Protein AF-A0A654C7D9-F1 (afdb_monomer)

Radius of gyration: 23.38 Å; Cα contacts (8 Å, |Δi|>4): 292; chains: 1; bounding box: 45×57×62 Å

Structure (mmCIF, N/CA/C/O backbone):
data_AF-A0A654C7D9-F1
#
_entry.id   AF-A0A654C7D9-F1
#
loop_
_atom_site.group_PDB
_atom_site.id
_atom_site.type_symbol
_atom_site.label_atom_id
_atom_site.label_alt_id
_atom_site.label_comp_id
_atom_site.label_asym_id
_atom_site.label_entity_id
_atom_site.label_seq_id
_atom_site.pdbx_PDB_ins_code
_atom_site.Cartn_x
_atom_site.Cartn_y
_atom_site.Cartn_z
_atom_site.occupancy
_atom_site.B_iso_or_equiv
_atom_site.auth_seq_id
_atom_site.auth_comp_id
_atom_site.auth_asym_id
_atom_site.auth_atom_id
_atom_site.pdbx_PDB_model_num
ATOM 1 N N . MET A 1 1 ? 3.216 1.163 11.889 1.00 41.09 1 MET A N 1
ATOM 2 C CA . MET A 1 1 ? 1.880 0.615 12.228 1.00 41.09 1 MET A CA 1
ATOM 3 C C . MET A 1 1 ? 1.307 0.009 10.965 1.00 41.09 1 MET A C 1
ATOM 5 O O . MET A 1 1 ? 1.486 0.613 9.917 1.00 41.09 1 MET A O 1
ATOM 9 N N . ARG A 1 2 ? 0.715 -1.186 11.037 1.00 50.81 2 ARG A N 1
ATOM 10 C CA . ARG A 1 2 ? 0.121 -1.841 9.863 1.00 50.81 2 ARG A CA 1
ATOM 11 C C . ARG A 1 2 ? -1.184 -1.150 9.443 1.00 50.81 2 ARG A C 1
ATOM 13 O O . ARG A 1 2 ? -1.769 -0.413 10.238 1.00 50.81 2 ARG A O 1
ATOM 20 N N . SER A 1 3 ? -1.565 -1.367 8.185 1.00 55.59 3 SER A N 1
ATOM 21 C CA . SER A 1 3 ? -2.514 -0.574 7.388 1.00 55.59 3 SER A CA 1
ATOM 22 C C . SER A 1 3 ? -3.858 -0.295 8.076 1.00 55.59 3 SER A C 1
ATOM 24 O O . SER A 1 3 ? -4.400 0.800 7.987 1.00 55.59 3 SER A O 1
ATOM 26 N N . PHE A 1 4 ? -4.363 -1.247 8.865 1.00 55.50 4 PHE A N 1
ATOM 27 C CA . PHE A 1 4 ? -5.716 -1.169 9.408 1.00 55.50 4 PHE A CA 1
ATOM 28 C C . PHE A 1 4 ? -5.896 -0.169 10.570 1.00 55.50 4 PHE A C 1
ATOM 30 O O . PHE A 1 4 ? -6.963 0.412 10.744 1.00 55.50 4 PHE A O 1
ATOM 37 N N . PHE A 1 5 ? -4.859 0.078 11.377 1.00 57.03 5 PHE A N 1
ATOM 38 C CA . PHE A 1 5 ? -4.938 1.045 12.487 1.00 57.03 5 PHE A CA 1
ATOM 39 C C . PHE A 1 5 ? -4.543 2.466 12.060 1.00 57.03 5 PHE A C 1
ATOM 41 O O . PHE A 1 5 ? -4.215 3.303 12.906 1.00 57.03 5 PHE A O 1
ATOM 48 N N . GLN A 1 6 ? -4.515 2.738 10.755 1.00 56.44 6 GLN A N 1
ATOM 49 C CA . GLN A 1 6 ? -4.189 4.057 10.241 1.00 56.44 6 GLN A CA 1
ATOM 50 C C . GLN A 1 6 ? -5.365 5.015 10.462 1.00 56.44 6 GLN A C 1
ATOM 52 O O . GLN A 1 6 ? -6.521 4.720 10.172 1.00 56.44 6 GLN A O 1
ATOM 57 N N . ILE A 1 7 ? -5.057 6.184 11.020 1.00 56.78 7 ILE A N 1
ATOM 58 C CA . ILE A 1 7 ? -5.977 7.325 11.062 1.00 56.78 7 ILE A CA 1
ATOM 59 C C . ILE A 1 7 ? -6.204 7.757 9.605 1.00 56.78 7 ILE A C 1
ATOM 61 O O . ILE A 1 7 ? -5.213 7.777 8.871 1.00 56.78 7 ILE A O 1
ATOM 65 N N . PRO A 1 8 ? -7.433 8.120 9.183 1.00 52.00 8 PRO A N 1
ATOM 66 C CA . PRO A 1 8 ? -7.663 8.673 7.851 1.00 52.00 8 PRO A CA 1
ATOM 67 C C . PRO A 1 8 ? -6.688 9.826 7.620 1.00 52.00 8 PRO A C 1
ATOM 69 O O . PRO A 1 8 ? -6.664 10.800 8.366 1.00 52.00 8 PRO A O 1
ATOM 72 N N . ARG A 1 9 ? -5.803 9.658 6.648 1.00 62.06 9 ARG A N 1
ATOM 73 C CA . ARG A 1 9 ? -4.728 10.583 6.292 1.00 62.06 9 ARG A CA 1
ATOM 74 C C . ARG A 1 9 ? -4.619 10.565 4.777 1.00 62.06 9 ARG A C 1
ATOM 76 O O . ARG A 1 9 ? -5.078 9.624 4.137 1.00 62.06 9 ARG A O 1
ATOM 83 N N . ILE A 1 10 ? -4.009 11.608 4.222 1.00 64.81 10 ILE A N 1
ATOM 84 C CA . ILE A 1 10 ? -3.582 11.604 2.820 1.00 64.81 10 ILE A CA 1
ATOM 85 C C . ILE A 1 10 ? -2.796 10.311 2.584 1.00 64.81 10 ILE A C 1
ATOM 87 O O . ILE A 1 10 ? -1.945 9.967 3.410 1.00 64.81 10 ILE A O 1
ATOM 91 N N . THR A 1 11 ? -3.117 9.603 1.500 1.00 70.25 11 THR A N 1
ATOM 92 C CA . THR A 1 11 ? -2.454 8.354 1.134 1.00 70.25 11 THR A CA 1
ATOM 93 C C . THR A 1 11 ? -0.942 8.541 1.156 1.00 70.25 11 THR A C 1
ATOM 95 O O . THR A 1 11 ? -0.411 9.450 0.518 1.00 70.25 11 THR A O 1
ATOM 98 N N . GLU A 1 12 ? -0.244 7.703 1.920 1.00 72.81 12 GLU A N 1
ATOM 99 C CA . GLU A 1 12 ? 1.210 7.772 2.008 1.00 72.81 12 GLU A CA 1
ATOM 100 C C . GLU A 1 12 ? 1.812 7.256 0.698 1.00 72.81 12 GLU A C 1
ATOM 102 O O . GLU A 1 12 ? 1.693 6.076 0.363 1.00 72.81 12 GLU A O 1
ATOM 107 N N . ILE A 1 13 ? 2.439 8.158 -0.056 1.00 80.12 13 ILE A N 1
ATOM 108 C CA . ILE A 1 13 ? 3.174 7.815 -1.271 1.00 80.12 13 ILE A CA 1
ATOM 109 C C . ILE A 1 13 ? 4.589 7.419 -0.848 1.00 80.12 13 ILE A C 1
ATOM 111 O O . ILE A 1 13 ? 5.338 8.239 -0.315 1.00 80.12 13 ILE A O 1
ATOM 115 N N . ASP A 1 14 ? 4.954 6.157 -1.075 1.00 81.81 14 ASP A N 1
ATOM 116 C CA . ASP A 1 14 ? 6.310 5.669 -0.812 1.00 81.81 14 ASP A CA 1
ATOM 117 C C . ASP A 1 14 ? 7.294 6.406 -1.724 1.00 81.81 14 ASP A C 1
ATOM 119 O O . ASP A 1 14 ? 7.114 6.433 -2.940 1.00 81.81 14 ASP A O 1
ATOM 123 N N . ASN A 1 15 ? 8.324 7.021 -1.143 1.00 83.00 15 ASN A N 1
ATOM 124 C CA . ASN A 1 15 ? 9.289 7.819 -1.892 1.00 83.00 15 ASN A CA 1
ATOM 125 C C . ASN A 1 15 ? 10.393 6.977 -2.566 1.00 83.00 15 ASN A C 1
ATOM 127 O O . ASN A 1 15 ? 11.209 7.515 -3.319 1.00 83.00 15 ASN A O 1
ATOM 131 N N . ARG A 1 16 ? 10.442 5.667 -2.295 1.00 88.25 16 ARG A N 1
ATOM 132 C CA . ARG A 1 16 ? 11.422 4.740 -2.870 1.00 88.25 16 ARG A CA 1
ATOM 133 C C . ARG A 1 16 ? 11.051 4.363 -4.302 1.00 88.25 16 ARG A C 1
ATOM 135 O O . ARG A 1 16 ? 9.883 4.375 -4.690 1.00 88.25 16 ARG A O 1
ATOM 142 N N . LYS A 1 17 ? 12.053 3.965 -5.089 1.00 88.75 17 LYS A N 1
ATOM 143 C CA . LYS A 1 17 ? 11.819 3.418 -6.432 1.00 88.75 17 LYS A CA 1
ATOM 144 C C . LYS A 1 17 ? 10.995 2.139 -6.345 1.00 88.75 17 LYS A C 1
ATOM 146 O O . LYS A 1 17 ? 11.121 1.373 -5.386 1.00 88.75 17 LYS A O 1
ATOM 151 N N . LEU A 1 18 ? 10.187 1.875 -7.371 1.00 89.06 18 LEU A N 1
ATOM 152 C CA . LEU A 1 18 ? 9.332 0.689 -7.371 1.00 89.06 18 LEU A CA 1
ATOM 153 C C . LEU A 1 18 ? 10.153 -0.608 -7.325 1.00 89.06 18 LEU A C 1
ATOM 155 O O . LEU A 1 18 ? 9.821 -1.513 -6.565 1.00 89.06 18 LEU A O 1
ATOM 159 N N . ALA A 1 19 ? 11.266 -0.672 -8.062 1.00 88.88 19 ALA A N 1
ATOM 160 C CA . ALA A 1 19 ? 12.180 -1.812 -8.018 1.00 88.88 19 ALA A CA 1
ATOM 161 C C . ALA A 1 19 ? 12.629 -2.139 -6.580 1.00 88.88 19 ALA A C 1
ATOM 163 O O . ALA A 1 19 ? 12.545 -3.295 -6.166 1.00 88.88 19 ALA A O 1
ATOM 164 N N . ASP A 1 20 ? 12.989 -1.115 -5.797 1.00 90.31 20 ASP A N 1
ATOM 165 C CA . ASP A 1 20 ? 13.440 -1.274 -4.411 1.00 90.31 20 ASP A CA 1
ATOM 166 C C . ASP A 1 20 ? 12.328 -1.783 -3.490 1.00 90.31 20 ASP A C 1
ATOM 168 O O . ASP A 1 20 ? 12.563 -2.620 -2.615 1.00 90.31 20 ASP A O 1
ATOM 172 N N . ARG A 1 21 ? 11.101 -1.293 -3.699 1.00 89.69 21 ARG A N 1
ATOM 173 C CA . ARG A 1 21 ? 9.910 -1.700 -2.939 1.00 89.69 21 ARG A CA 1
ATOM 174 C C . ARG A 1 21 ? 9.541 -3.162 -3.172 1.00 89.69 21 ARG A C 1
ATOM 176 O O . ARG A 1 21 ? 9.005 -3.787 -2.267 1.00 89.69 21 ARG A O 1
ATOM 183 N N . LEU A 1 22 ? 9.831 -3.691 -4.360 1.00 91.75 22 LEU A N 1
ATOM 184 C CA . LEU A 1 22 ? 9.506 -5.061 -4.762 1.00 91.75 22 LEU A CA 1
ATOM 185 C C . LEU A 1 22 ? 10.684 -6.032 -4.580 1.00 91.75 22 LEU A C 1
ATOM 187 O O . LEU A 1 22 ? 10.651 -7.136 -5.126 1.00 91.75 22 LEU A O 1
ATOM 191 N N . ASN A 1 23 ? 11.764 -5.640 -3.898 1.00 90.38 23 ASN A N 1
ATOM 192 C CA . ASN A 1 23 ? 12.968 -6.471 -3.769 1.00 90.38 23 ASN A CA 1
ATOM 193 C C . ASN A 1 23 ? 12.755 -7.754 -2.950 1.00 90.38 23 ASN A C 1
ATOM 195 O O . ASN A 1 23 ? 13.500 -8.712 -3.131 1.00 90.38 23 ASN A O 1
ATOM 199 N N . ASP A 1 24 ? 11.749 -7.799 -2.076 1.00 90.81 24 ASP A N 1
ATOM 200 C CA . ASP A 1 24 ? 11.388 -8.993 -1.303 1.00 90.81 24 ASP A CA 1
ATOM 201 C C . ASP A 1 24 ? 10.525 -9.994 -2.091 1.00 90.81 24 ASP A C 1
ATOM 203 O O . ASP A 1 24 ? 10.247 -11.090 -1.597 1.00 90.81 24 ASP A O 1
ATOM 207 N N . LEU A 1 25 ? 10.111 -9.634 -3.309 1.00 93.31 25 LEU A N 1
ATOM 208 C CA . LEU A 1 25 ? 9.281 -10.455 -4.182 1.00 93.31 25 LEU A CA 1
ATOM 209 C C . LEU A 1 25 ? 10.102 -11.052 -5.326 1.00 93.31 25 LEU A C 1
ATOM 211 O O . LEU A 1 25 ? 10.914 -10.374 -5.970 1.00 93.31 25 LEU A O 1
ATOM 215 N N . VAL A 1 26 ? 9.824 -12.321 -5.621 1.00 94.19 26 VAL A N 1
ATOM 216 C CA . VAL A 1 26 ? 10.347 -12.991 -6.814 1.00 94.19 26 VAL A CA 1
ATOM 217 C C . VAL A 1 26 ? 9.546 -12.508 -8.021 1.00 94.19 26 VAL A C 1
ATOM 219 O O . VAL A 1 26 ? 8.319 -12.435 -7.964 1.00 94.19 26 VAL A O 1
ATOM 222 N N . LYS A 1 27 ? 10.250 -12.145 -9.095 1.00 93.88 27 LYS A N 1
ATOM 223 C CA . LYS A 1 27 ? 9.674 -11.603 -10.330 1.00 93.88 27 LYS A CA 1
ATOM 224 C C . LYS A 1 27 ? 9.811 -12.654 -11.424 1.00 93.88 27 LYS A C 1
ATOM 226 O O . LYS A 1 27 ? 10.932 -13.030 -11.755 1.00 93.88 27 LYS A O 1
ATOM 231 N N . GLU A 1 28 ? 8.695 -13.115 -11.971 1.00 93.69 28 GLU A N 1
ATOM 232 C CA . GLU A 1 28 ? 8.674 -14.115 -13.043 1.00 93.69 28 GLU A CA 1
ATOM 233 C C . GLU A 1 28 ? 7.985 -13.543 -14.280 1.00 93.69 28 GLU A C 1
ATOM 235 O O . GLU A 1 28 ? 6.863 -13.049 -14.194 1.00 93.69 28 GLU A O 1
ATOM 240 N N . ASN A 1 29 ? 8.646 -13.603 -15.436 1.00 89.94 29 ASN A N 1
ATOM 241 C CA . ASN A 1 29 ? 8.024 -13.198 -16.695 1.00 89.94 29 ASN A CA 1
ATOM 242 C C . ASN A 1 29 ? 6.974 -14.240 -17.092 1.00 89.94 29 ASN A C 1
ATOM 244 O O . ASN A 1 29 ? 7.311 -15.406 -17.288 1.00 89.94 29 ASN A O 1
ATOM 248 N N . ASP A 1 30 ? 5.723 -13.807 -17.210 1.00 86.00 30 ASP A N 1
ATOM 249 C CA . ASP A 1 30 ? 4.602 -14.646 -17.642 1.00 86.00 30 ASP A CA 1
ATOM 250 C C . ASP A 1 30 ? 4.350 -14.469 -19.141 1.00 86.00 30 ASP A C 1
ATOM 252 O O . ASP A 1 30 ? 4.316 -15.431 -19.905 1.00 86.00 30 ASP A O 1
ATOM 256 N N . THR A 1 31 ? 4.282 -13.214 -19.590 1.00 84.50 31 THR A N 1
ATOM 257 C CA . THR A 1 31 ? 4.199 -12.848 -21.009 1.00 84.50 31 THR A CA 1
ATOM 258 C C . THR A 1 31 ? 5.144 -11.688 -21.315 1.00 84.50 31 THR A C 1
ATOM 260 O O . THR A 1 31 ? 5.765 -11.118 -20.418 1.00 84.50 31 THR A O 1
ATOM 263 N N . SER A 1 32 ? 5.242 -11.288 -22.587 1.00 81.94 32 SER A N 1
ATOM 264 C CA . SER A 1 32 ? 6.023 -10.110 -22.994 1.00 81.94 32 SER A CA 1
ATOM 265 C C . SER A 1 32 ? 5.566 -8.807 -22.326 1.00 81.94 32 SER A C 1
ATOM 267 O O . SER A 1 32 ? 6.338 -7.855 -22.279 1.00 81.94 32 SER A O 1
ATOM 269 N N . SER A 1 33 ? 4.329 -8.760 -21.826 1.00 86.62 33 SER A N 1
ATOM 270 C CA . SER A 1 33 ? 3.716 -7.584 -21.204 1.00 86.62 33 SER A CA 1
ATOM 271 C C . SER A 1 33 ? 3.321 -7.791 -19.742 1.00 86.62 33 SER A C 1
ATOM 273 O O . SER A 1 33 ? 2.709 -6.902 -19.154 1.00 86.62 33 SER A O 1
ATOM 275 N N . ARG A 1 34 ? 3.641 -8.943 -19.131 1.00 91.12 34 ARG A N 1
ATOM 276 C CA . ARG A 1 34 ? 3.252 -9.254 -17.749 1.00 91.12 34 ARG A CA 1
ATOM 277 C C . ARG A 1 34 ? 4.367 -9.934 -16.964 1.00 91.12 34 ARG A C 1
ATOM 279 O O . ARG A 1 34 ? 4.892 -10.971 -17.366 1.00 91.12 34 ARG A O 1
ATOM 286 N N . ILE A 1 35 ? 4.641 -9.389 -15.782 1.00 93.31 35 ILE A N 1
ATOM 287 C CA . ILE A 1 35 ? 5.557 -9.949 -14.786 1.00 93.31 35 ILE A CA 1
ATOM 288 C C . ILE A 1 35 ? 4.744 -10.321 -13.549 1.00 93.31 35 ILE A C 1
ATOM 290 O O . ILE A 1 35 ? 4.095 -9.464 -12.954 1.00 93.31 35 ILE A O 1
ATOM 294 N N . ARG A 1 36 ? 4.784 -11.584 -13.135 1.00 95.81 36 ARG A N 1
ATOM 295 C CA . ARG A 1 36 ? 4.172 -12.066 -11.891 1.00 95.81 36 ARG A CA 1
ATOM 296 C C . ARG A 1 36 ? 5.067 -11.735 -10.705 1.00 95.81 36 ARG A C 1
ATOM 298 O O . ARG A 1 36 ? 6.291 -11.838 -10.786 1.00 95.81 36 ARG A O 1
ATOM 305 N N . LEU A 1 37 ? 4.441 -11.359 -9.597 1.00 95.81 37 LEU A N 1
ATOM 306 C CA . LEU A 1 37 ? 5.096 -11.075 -8.327 1.00 95.81 37 LEU A CA 1
ATOM 307 C C . LEU A 1 37 ? 4.729 -12.173 -7.335 1.00 95.81 37 LEU A C 1
ATOM 309 O O . LEU A 1 37 ? 3.559 -12.336 -6.977 1.00 95.81 37 LEU A O 1
ATOM 313 N N . LEU A 1 38 ? 5.730 -12.928 -6.890 1.00 95.38 38 LEU A N 1
ATOM 314 C CA . LEU A 1 38 ? 5.543 -14.066 -6.001 1.00 95.38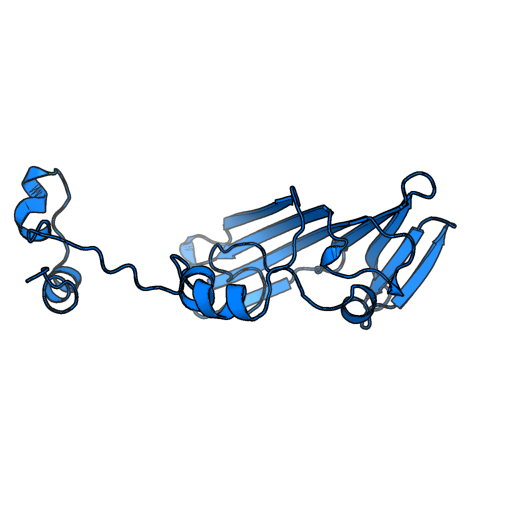 38 LEU A CA 1
ATOM 315 C C . LEU A 1 38 ? 6.111 -13.798 -4.608 1.00 95.38 38 LEU A C 1
ATOM 317 O O . LEU A 1 38 ? 7.227 -13.296 -4.445 1.00 95.38 38 LEU A O 1
ATOM 321 N N . LYS A 1 39 ? 5.371 -14.246 -3.593 1.00 93.50 39 LYS A N 1
ATOM 322 C CA . LYS A 1 39 ? 5.799 -14.284 -2.195 1.00 93.50 39 LYS A CA 1
ATOM 323 C C . LYS A 1 39 ? 5.634 -15.696 -1.660 1.00 93.50 39 LYS A C 1
ATOM 325 O O . LYS A 1 39 ? 4.525 -16.220 -1.589 1.00 93.50 39 LYS A O 1
ATOM 330 N N . LYS A 1 40 ? 6.748 -16.321 -1.262 1.00 90.31 40 LYS A N 1
ATOM 331 C CA . LYS A 1 40 ? 6.774 -17.725 -0.800 1.00 90.31 40 LYS A CA 1
ATOM 332 C C . LYS A 1 40 ? 6.126 -18.698 -1.807 1.00 90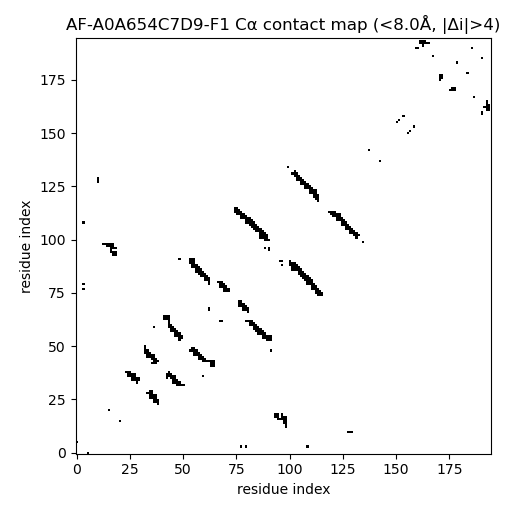.31 40 LYS A C 1
ATOM 334 O O . LYS A 1 40 ? 5.420 -19.613 -1.404 1.00 90.31 40 LYS A O 1
ATOM 339 N N . GLY A 1 41 ? 6.338 -18.467 -3.105 1.00 90.38 41 GLY A N 1
ATOM 340 C CA . GLY A 1 41 ? 5.799 -19.298 -4.189 1.00 90.38 41 GLY A CA 1
ATOM 341 C C . GLY A 1 41 ? 4.345 -19.014 -4.586 1.00 90.38 41 GLY A C 1
ATOM 342 O O . GLY A 1 41 ? 3.896 -19.543 -5.594 1.00 90.38 41 GLY A O 1
ATOM 343 N N . ASN A 1 42 ? 3.621 -18.161 -3.853 1.00 92.12 42 ASN A N 1
ATOM 344 C CA . ASN A 1 42 ? 2.259 -17.759 -4.209 1.00 92.12 42 ASN A CA 1
ATOM 345 C C . ASN A 1 42 ? 2.272 -16.420 -4.939 1.00 92.12 42 ASN A C 1
ATOM 347 O O . ASN A 1 42 ? 3.007 -15.511 -4.546 1.00 92.12 42 ASN A O 1
ATOM 351 N N . GLU A 1 43 ? 1.435 -16.284 -5.964 1.00 94.12 43 GLU A N 1
ATOM 352 C CA . GLU A 1 43 ? 1.234 -15.002 -6.629 1.00 94.12 43 GLU A CA 1
ATOM 353 C C . GLU A 1 43 ? 0.498 -14.040 -5.703 1.00 94.12 43 GLU A C 1
ATOM 355 O O . GLU A 1 43 ? -0.581 -14.340 -5.198 1.00 94.12 43 GLU A O 1
ATOM 360 N N . VAL A 1 44 ? 1.121 -12.889 -5.476 1.00 94.75 44 VAL A N 1
ATOM 361 C CA . VAL A 1 44 ? 0.570 -11.780 -4.691 1.00 94.75 44 VAL A CA 1
ATOM 362 C C . VAL A 1 44 ? 0.268 -10.573 -5.560 1.00 94.75 44 VAL A C 1
ATOM 364 O O . VAL A 1 44 ? -0.365 -9.630 -5.109 1.00 94.75 44 VAL A O 1
ATOM 367 N N . GLY A 1 45 ? 0.724 -10.567 -6.808 1.00 95.69 45 GLY A N 1
ATOM 368 C CA . GLY A 1 45 ? 0.533 -9.429 -7.679 1.00 95.69 45 GLY A CA 1
ATOM 369 C C . GLY A 1 45 ? 1.150 -9.614 -9.049 1.00 95.69 45 GLY A C 1
ATOM 370 O O . GLY A 1 45 ? 1.721 -10.658 -9.363 1.00 95.69 45 GLY A O 1
ATOM 371 N N . HIS A 1 46 ? 1.062 -8.568 -9.856 1.00 95.31 46 HIS A N 1
ATOM 372 C CA . HIS A 1 46 ? 1.694 -8.517 -11.161 1.00 95.31 46 HIS A CA 1
ATOM 373 C C . HIS A 1 46 ? 1.996 -7.079 -11.578 1.00 95.31 46 HIS A C 1
ATOM 375 O O . HIS A 1 46 ? 1.382 -6.125 -11.104 1.00 95.31 46 HIS A O 1
ATOM 381 N N . LEU A 1 47 ? 2.947 -6.946 -12.494 1.00 94.00 47 LEU A N 1
ATOM 382 C CA . LEU A 1 47 ? 3.175 -5.745 -13.280 1.00 94.00 47 LEU A CA 1
ATOM 383 C C . LEU A 1 47 ? 2.699 -6.015 -14.701 1.00 94.00 47 LEU A C 1
ATOM 385 O O . LEU A 1 47 ? 3.074 -7.035 -15.280 1.00 94.00 47 LEU A O 1
ATOM 389 N N . THR A 1 48 ? 1.920 -5.104 -15.267 1.00 92.69 48 THR A N 1
ATOM 390 C CA . THR A 1 48 ? 1.528 -5.137 -16.680 1.00 92.69 48 THR A CA 1
ATOM 391 C C . THR A 1 48 ? 2.029 -3.897 -17.389 1.00 92.69 48 THR A C 1
ATOM 393 O O . THR A 1 48 ? 1.835 -2.786 -16.893 1.00 92.69 48 THR A O 1
ATOM 396 N N . THR A 1 49 ? 2.653 -4.086 -18.547 1.00 88.12 49 THR A N 1
ATOM 397 C CA . THR A 1 49 ? 3.126 -3.004 -19.407 1.00 88.12 49 THR A CA 1
ATOM 398 C C . THR A 1 49 ? 2.211 -2.866 -20.619 1.00 88.12 49 THR A C 1
ATOM 400 O O . THR A 1 49 ? 1.935 -3.832 -21.330 1.00 88.12 49 THR A O 1
ATOM 403 N N . ASP A 1 50 ? 1.725 -1.653 -20.858 1.00 80.62 50 ASP A N 1
ATOM 404 C CA . ASP A 1 50 ? 1.047 -1.300 -22.100 1.00 80.62 50 ASP A CA 1
ATOM 405 C C . ASP A 1 50 ? 2.095 -0.743 -23.069 1.00 80.62 50 ASP A C 1
ATOM 407 O O . ASP A 1 50 ? 2.571 0.389 -22.913 1.00 80.62 50 ASP A O 1
ATOM 411 N N . ALA A 1 51 ? 2.492 -1.575 -24.035 1.00 63.00 51 ALA A N 1
ATOM 412 C CA . ALA A 1 51 ? 3.541 -1.259 -25.001 1.00 63.00 51 ALA A CA 1
ATOM 413 C C . ALA A 1 51 ? 3.212 -0.022 -25.855 1.00 63.00 51 ALA A C 1
ATOM 415 O O . ALA A 1 51 ? 4.131 0.674 -26.284 1.00 63.00 51 ALA A O 1
ATOM 416 N N . ASP A 1 52 ? 1.927 0.292 -26.045 1.00 66.62 52 ASP A N 1
ATOM 417 C CA . ASP A 1 52 ? 1.490 1.393 -26.906 1.00 66.62 52 ASP A CA 1
ATOM 418 C C . ASP A 1 52 ? 1.381 2.728 -26.153 1.00 66.62 52 ASP A C 1
ATOM 420 O O . ASP A 1 52 ? 1.285 3.788 -26.775 1.00 66.62 52 ASP A O 1
ATOM 424 N N . ARG A 1 53 ? 1.379 2.705 -24.811 1.00 64.56 53 ARG A N 1
ATOM 425 C CA . ARG A 1 53 ? 1.063 3.885 -23.985 1.00 64.56 53 ARG A CA 1
ATOM 426 C C . ARG A 1 53 ? 2.128 4.277 -22.967 1.00 64.56 53 ARG A C 1
ATOM 428 O O . ARG A 1 53 ? 1.874 5.195 -22.192 1.00 64.56 53 ARG A O 1
ATOM 435 N N . SER A 1 54 ? 3.290 3.617 -22.950 1.00 76.12 54 SER A N 1
ATOM 436 C CA . SER A 1 54 ? 4.343 3.853 -21.941 1.00 76.12 54 SER A CA 1
ATOM 437 C C . SER A 1 54 ? 3.785 3.844 -20.511 1.00 76.12 54 SER A C 1
ATOM 439 O O . SER A 1 54 ? 4.170 4.656 -19.672 1.00 76.12 54 SER A O 1
ATOM 441 N N . ASN A 1 55 ? 2.828 2.949 -20.257 1.00 86.69 55 ASN A N 1
ATOM 442 C CA . ASN A 1 55 ? 2.143 2.844 -18.978 1.00 86.69 55 ASN A CA 1
ATOM 443 C C . ASN A 1 55 ? 2.451 1.501 -18.340 1.00 86.69 55 ASN A C 1
ATOM 445 O O . ASN A 1 55 ? 2.331 0.453 -18.978 1.00 86.69 55 ASN A O 1
ATOM 449 N N . VAL A 1 56 ? 2.788 1.537 -17.056 1.00 91.62 56 VAL A N 1
ATOM 450 C CA . VAL A 1 56 ? 2.923 0.332 -16.245 1.00 91.62 56 VAL A CA 1
ATOM 451 C C . VAL A 1 56 ? 1.956 0.389 -15.089 1.00 91.62 56 VAL A C 1
ATOM 453 O O . VAL A 1 56 ? 1.897 1.376 -14.360 1.00 91.62 56 VAL A O 1
ATOM 456 N N . GLN A 1 57 ? 1.217 -0.697 -14.922 1.00 93.44 57 GLN A N 1
ATOM 457 C CA . GLN A 1 57 ? 0.340 -0.905 -13.787 1.00 93.44 57 GLN A CA 1
ATOM 458 C C . GLN A 1 57 ? 0.942 -1.967 -12.876 1.00 93.44 57 GLN A C 1
ATOM 460 O O . GLN A 1 57 ? 1.284 -3.060 -13.324 1.00 93.44 57 GLN A O 1
ATOM 465 N N . LEU A 1 58 ? 1.056 -1.640 -11.597 1.00 94.44 58 LEU A N 1
ATOM 466 C CA . LEU A 1 58 ? 1.270 -2.590 -10.519 1.00 94.44 58 LEU A CA 1
ATOM 467 C C . LEU A 1 58 ? -0.085 -2.953 -9.926 1.00 94.44 58 LEU A C 1
ATOM 469 O O . LEU A 1 58 ? -0.832 -2.063 -9.538 1.00 94.44 58 LEU A O 1
ATOM 473 N N . TYR A 1 59 ? -0.337 -4.245 -9.768 1.00 96.06 59 TYR A N 1
ATOM 474 C CA . TYR A 1 59 ? -1.350 -4.787 -8.871 1.00 96.06 59 TYR A CA 1
ATOM 475 C C . TYR A 1 59 ? -0.647 -5.609 -7.789 1.00 96.06 59 TYR A C 1
ATOM 477 O O . TYR A 1 59 ? 0.199 -6.449 -8.104 1.00 96.06 59 TYR A O 1
ATOM 485 N N . LEU A 1 60 ? -0.996 -5.399 -6.521 1.00 95.50 60 LEU A N 1
ATOM 486 C CA . LEU A 1 60 ? -0.454 -6.153 -5.392 1.00 95.50 60 LEU A CA 1
ATOM 487 C C . LEU A 1 60 ? -1.517 -6.337 -4.303 1.00 95.50 60 LEU A C 1
ATOM 489 O O . LEU A 1 60 ? -2.014 -5.349 -3.773 1.00 95.50 60 LEU A O 1
ATOM 493 N N . ASP A 1 61 ? -1.807 -7.578 -3.919 1.00 95.06 61 ASP A N 1
ATOM 494 C CA . ASP A 1 61 ? -2.503 -7.915 -2.675 1.00 95.06 61 ASP A CA 1
ATOM 495 C C . ASP A 1 61 ? -1.470 -8.339 -1.625 1.00 95.06 61 ASP A C 1
ATOM 497 O O . ASP A 1 61 ? -0.668 -9.256 -1.825 1.00 95.06 61 ASP A O 1
ATOM 501 N N . LYS A 1 62 ? -1.444 -7.644 -0.488 1.00 90.12 62 LYS A N 1
ATOM 502 C CA . LYS A 1 62 ? -0.501 -7.957 0.595 1.00 90.12 62 LYS A CA 1
ATOM 503 C C . LYS A 1 62 ? -0.964 -9.139 1.447 1.00 90.12 62 LYS A C 1
ATOM 505 O O . LYS A 1 62 ? -0.159 -9.655 2.234 1.00 90.12 62 LYS A O 1
ATOM 510 N N . VAL A 1 63 ? -2.217 -9.571 1.303 1.00 91.62 63 VAL A N 1
ATOM 511 C CA . VAL A 1 63 ? -2.739 -10.796 1.910 1.00 91.62 63 VAL A CA 1
ATOM 512 C C . VAL A 1 63 ? -2.528 -11.950 0.932 1.00 91.62 63 VAL A C 1
ATOM 514 O O . VAL A 1 63 ? -2.843 -11.849 -0.249 1.00 91.62 63 VAL A O 1
ATOM 517 N N . LEU A 1 64 ? -1.940 -13.053 1.406 1.00 90.38 64 LEU A N 1
ATOM 518 C CA . LEU A 1 64 ? -1.733 -14.224 0.551 1.00 90.38 64 LEU A CA 1
ATOM 519 C C . LEU A 1 64 ? -3.088 -14.871 0.213 1.00 90.38 64 LEU A C 1
ATOM 521 O O . LEU A 1 64 ? -3.968 -14.880 1.082 1.00 90.38 64 LEU A O 1
ATOM 525 N N . PRO A 1 65 ? -3.234 -15.482 -0.976 1.00 86.00 65 PRO A N 1
ATOM 526 C CA . PRO A 1 65 ? -4.431 -16.238 -1.333 1.00 86.00 65 PRO A CA 1
ATOM 527 C C . PRO A 1 65 ? -4.814 -17.253 -0.252 1.00 86.00 65 PRO A C 1
ATOM 529 O O . PRO A 1 65 ? -3.940 -17.889 0.338 1.00 86.00 65 PRO A O 1
ATOM 532 N N . ASP A 1 66 ? -6.112 -17.371 0.028 1.00 87.25 66 ASP A N 1
ATOM 533 C CA . ASP A 1 66 ? -6.683 -18.268 1.045 1.00 87.25 66 ASP A CA 1
ATOM 534 C C . ASP A 1 66 ? -6.142 -18.064 2.476 1.00 87.25 66 ASP A C 1
ATOM 536 O O . ASP A 1 66 ? -6.282 -18.932 3.343 1.00 87.25 66 ASP A O 1
ATOM 540 N N . THR A 1 67 ? -5.537 -16.906 2.764 1.00 92.31 67 THR A N 1
ATOM 541 C CA . THR A 1 67 ? -5.064 -16.550 4.109 1.00 92.31 67 THR A CA 1
ATOM 542 C C . THR A 1 67 ? -5.807 -15.354 4.692 1.00 92.31 67 THR A C 1
ATOM 544 O O . THR A 1 67 ? -6.474 -14.597 3.998 1.00 92.31 67 THR A O 1
ATOM 547 N N . VAL A 1 68 ? -5.684 -15.181 6.010 1.00 92.50 68 VAL A N 1
ATOM 548 C CA . VAL A 1 68 ? -6.214 -14.024 6.736 1.00 92.50 68 VAL A CA 1
ATOM 549 C C . VAL A 1 68 ? -5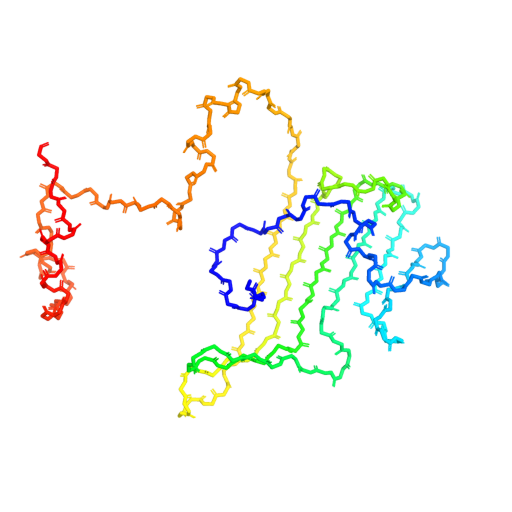.117 -13.467 7.627 1.00 92.50 68 VAL A C 1
ATOM 551 O O . VAL A 1 68 ? -4.519 -14.198 8.427 1.00 92.50 68 VAL A O 1
ATOM 554 N N . VAL A 1 69 ? -4.873 -12.162 7.534 1.00 92.75 69 VAL A N 1
ATOM 555 C CA . VAL A 1 69 ? -3.938 -11.476 8.429 1.00 92.75 69 VAL A CA 1
ATOM 556 C C . VAL A 1 69 ? -4.689 -11.072 9.691 1.00 92.75 69 VAL A C 1
ATOM 558 O O . VAL A 1 69 ? -5.606 -10.257 9.652 1.00 92.75 69 VAL A O 1
ATOM 561 N N . ASN A 1 70 ? -4.313 -11.669 10.822 1.00 91.38 70 ASN A N 1
ATOM 562 C CA . ASN A 1 70 ? -4.912 -11.374 12.121 1.00 91.38 70 ASN A CA 1
ATOM 563 C C . ASN A 1 70 ? -4.020 -10.407 12.900 1.00 91.38 70 ASN A C 1
ATOM 565 O O . ASN A 1 70 ? -2.833 -10.672 13.101 1.00 91.38 70 ASN A O 1
ATOM 569 N N . GLU A 1 71 ? -4.604 -9.318 13.386 1.00 89.69 71 GLU A N 1
ATOM 570 C CA . GLU A 1 71 ? -3.910 -8.296 14.163 1.00 89.69 71 GLU A CA 1
ATOM 571 C C . GLU A 1 71 ? -4.697 -7.968 15.421 1.00 89.69 71 GLU A C 1
ATOM 573 O O . GLU A 1 71 ? -5.926 -7.936 15.421 1.00 89.69 71 GLU A O 1
ATOM 578 N N . LYS A 1 72 ? -3.984 -7.719 16.517 1.00 85.88 72 LYS A N 1
ATOM 579 C CA . LYS A 1 72 ? -4.594 -7.357 17.789 1.00 85.88 72 LYS A CA 1
ATOM 580 C C . LYS A 1 72 ? -3.815 -6.228 18.432 1.00 85.88 72 LYS A C 1
ATOM 582 O O . LYS A 1 72 ? -2.618 -6.363 18.677 1.00 85.88 72 LYS A O 1
ATOM 587 N N . LEU A 1 73 ? -4.514 -5.143 18.737 1.00 82.44 73 LEU A N 1
ATOM 588 C CA . LEU A 1 73 ? -3.986 -4.010 19.480 1.00 82.44 73 LEU A CA 1
ATOM 589 C C . LEU A 1 73 ? -4.959 -3.675 20.613 1.00 82.44 73 LEU A C 1
ATOM 591 O O . LEU A 1 73 ? -6.091 -3.258 20.377 1.00 82.44 73 LEU A O 1
ATOM 595 N N . PHE A 1 74 ? -4.519 -3.876 21.857 1.00 83.38 74 PHE A N 1
ATOM 596 C CA . PHE A 1 74 ? -5.370 -3.786 23.048 1.00 83.38 74 PHE A CA 1
ATOM 597 C C . PHE A 1 74 ? -6.644 -4.649 22.916 1.00 83.38 74 PHE A C 1
ATOM 599 O O . PHE A 1 74 ? -6.559 -5.871 22.782 1.00 83.38 74 PHE A O 1
ATOM 606 N N . SER A 1 75 ? -7.823 -4.026 22.973 1.00 81.19 75 SER A N 1
ATOM 607 C CA . SER A 1 75 ? -9.130 -4.671 22.822 1.00 81.19 75 SER A CA 1
ATOM 608 C C . SER A 1 75 ? -9.627 -4.743 21.375 1.00 81.19 75 SER A C 1
ATOM 610 O O . SER A 1 75 ? -10.695 -5.306 21.142 1.00 81.19 75 SER A O 1
ATOM 612 N N . LEU A 1 76 ? -8.882 -4.184 20.417 1.00 83.88 76 LEU A N 1
ATOM 613 C CA . LEU A 1 76 ? -9.249 -4.158 19.007 1.00 83.88 76 LEU A CA 1
ATOM 614 C C . LEU A 1 76 ? -8.565 -5.317 18.269 1.00 83.88 76 LEU A C 1
ATOM 616 O O . LEU A 1 76 ? -7.339 -5.409 18.227 1.00 83.88 76 LEU A O 1
ATOM 620 N N . GLU A 1 77 ? -9.371 -6.207 17.702 1.00 90.31 77 GLU A N 1
ATOM 621 C CA . GLU A 1 77 ? -8.944 -7.318 16.849 1.00 90.31 77 GLU A CA 1
ATOM 622 C C . GLU A 1 77 ? -9.368 -7.020 15.405 1.00 90.31 77 GLU A C 1
ATOM 624 O O . GLU A 1 77 ? -10.537 -6.721 15.154 1.00 90.31 77 GLU A O 1
ATOM 629 N N . ALA A 1 78 ? -8.434 -7.113 14.463 1.00 90.62 78 ALA A N 1
ATOM 630 C CA . ALA A 1 78 ? -8.664 -6.941 13.035 1.00 90.62 78 ALA A CA 1
ATOM 631 C C . ALA A 1 78 ? -8.320 -8.239 12.297 1.00 90.62 78 ALA A C 1
ATOM 633 O O . ALA A 1 78 ? -7.309 -8.884 12.584 1.00 90.62 78 ALA A O 1
ATOM 634 N N . LYS A 1 79 ? -9.172 -8.625 11.350 1.00 93.75 79 LYS A N 1
ATOM 635 C CA . LYS A 1 79 ? -8.918 -9.712 10.402 1.00 93.75 79 LYS A CA 1
ATOM 636 C C . LYS A 1 79 ? -8.980 -9.147 8.999 1.00 93.75 79 LYS A C 1
ATOM 638 O O . LYS A 1 79 ? -10.073 -8.819 8.548 1.00 93.75 79 LYS A O 1
ATOM 643 N N . THR A 1 80 ? -7.838 -9.024 8.343 1.00 93.75 80 THR A N 1
ATOM 644 C CA . THR A 1 80 ? -7.747 -8.506 6.978 1.00 93.75 80 THR A CA 1
ATOM 645 C C . THR A 1 80 ? -7.806 -9.664 5.995 1.00 93.75 80 THR A C 1
ATOM 647 O O . THR A 1 80 ? -7.028 -10.615 6.109 1.00 93.75 80 THR A O 1
ATOM 650 N N . PHE A 1 81 ? -8.747 -9.575 5.061 1.00 93.75 81 PHE A N 1
ATOM 651 C CA . PHE A 1 81 ? -8.971 -10.557 4.002 1.00 93.75 81 PHE A CA 1
ATOM 652 C C . PHE A 1 81 ? -8.269 -10.139 2.711 1.00 93.75 81 PHE A C 1
ATOM 654 O O . PHE A 1 81 ? -7.672 -10.981 2.056 1.00 93.75 81 PHE A O 1
ATOM 661 N N . HIS A 1 82 ? -8.287 -8.839 2.404 1.00 92.75 82 HIS A N 1
ATOM 662 C CA . HIS A 1 82 ? -7.609 -8.257 1.248 1.00 92.75 82 HIS A CA 1
ATOM 663 C C . HIS A 1 82 ? -6.947 -6.939 1.631 1.00 92.75 82 HIS A C 1
ATOM 665 O O . HIS A 1 82 ? -7.524 -6.146 2.379 1.00 92.75 82 HIS A O 1
ATOM 671 N N . GLU A 1 83 ? -5.750 -6.701 1.103 1.00 93.44 83 GLU A N 1
ATOM 672 C CA . GLU A 1 83 ? -5.079 -5.403 1.152 1.00 93.44 83 GLU A CA 1
ATOM 673 C C . GLU A 1 83 ? -4.469 -5.134 -0.223 1.00 93.44 83 GLU A C 1
ATOM 675 O O . GLU A 1 83 ? -3.290 -5.394 -0.475 1.00 93.44 83 GLU A O 1
ATOM 680 N N . VAL A 1 84 ? -5.315 -4.629 -1.116 1.00 94.69 84 VAL A N 1
ATOM 681 C CA . VAL A 1 84 ? -4.996 -4.395 -2.519 1.00 94.69 84 VAL A CA 1
ATOM 682 C C . VAL A 1 84 ? -4.400 -3.005 -2.693 1.00 94.69 84 VAL A C 1
ATOM 684 O O . VAL A 1 84 ? -4.876 -2.016 -2.137 1.00 94.69 84 VAL A O 1
ATOM 687 N N . THR A 1 85 ? -3.349 -2.926 -3.497 1.00 94.25 85 THR A N 1
ATOM 688 C CA . THR A 1 85 ? -2.733 -1.696 -3.983 1.00 94.25 85 THR A CA 1
ATOM 689 C C . THR A 1 85 ? -2.602 -1.787 -5.497 1.00 94.25 85 THR A C 1
ATOM 691 O O . THR A 1 85 ? -2.036 -2.752 -6.012 1.00 94.25 85 THR A O 1
ATOM 694 N N . ILE A 1 86 ? -3.118 -0.779 -6.196 1.00 95.00 86 ILE A N 1
ATOM 695 C CA . ILE A 1 86 ? -2.964 -0.609 -7.638 1.00 95.00 86 ILE A CA 1
ATOM 696 C C . ILE A 1 86 ? -2.276 0.727 -7.882 1.00 95.00 86 ILE A C 1
ATOM 698 O O . ILE A 1 86 ? -2.767 1.765 -7.445 1.00 95.00 86 ILE A O 1
ATOM 702 N N . GLU A 1 87 ? -1.141 0.706 -8.567 1.00 94.12 87 GLU A N 1
ATOM 703 C CA . GLU A 1 87 ? -0.362 1.901 -8.896 1.00 94.12 87 GLU A CA 1
ATOM 704 C C . GLU A 1 87 ? -0.166 1.968 -10.406 1.00 94.12 87 GLU A C 1
ATOM 706 O O . GLU A 1 87 ? 0.263 0.993 -11.019 1.00 94.12 87 GLU A O 1
ATOM 711 N N . ASN A 1 88 ? -0.465 3.118 -11.004 1.00 93.00 88 ASN A N 1
ATOM 712 C CA . ASN A 1 88 ? -0.229 3.374 -12.420 1.00 93.00 88 ASN A CA 1
ATOM 713 C C . ASN A 1 88 ? 0.931 4.352 -12.574 1.00 93.00 88 ASN A C 1
ATOM 715 O O . ASN A 1 88 ? 0.981 5.375 -11.893 1.00 93.00 88 ASN A O 1
ATOM 719 N N . TYR A 1 89 ? 1.834 4.049 -13.498 1.00 92.06 89 TYR A N 1
ATOM 720 C CA . TYR A 1 89 ? 3.028 4.831 -13.774 1.00 92.06 89 TYR A CA 1
ATOM 721 C C . TYR A 1 89 ? 3.122 5.174 -15.255 1.00 92.06 89 TYR A C 1
ATOM 723 O O . TYR A 1 89 ? 2.953 4.296 -16.098 1.00 92.06 89 TYR A O 1
ATOM 731 N N . ASN A 1 90 ? 3.478 6.420 -15.559 1.00 90.00 90 ASN A N 1
ATOM 732 C CA . ASN A 1 90 ? 3.934 6.832 -16.883 1.00 90.00 90 ASN A CA 1
ATOM 733 C C . ASN A 1 90 ? 5.452 6.594 -16.979 1.00 90.00 90 ASN A C 1
ATOM 735 O O . ASN A 1 90 ? 6.265 7.454 -16.619 1.00 90.00 90 ASN A O 1
ATOM 739 N N . ALA A 1 91 ? 5.821 5.372 -17.354 1.00 83.31 91 ALA A N 1
ATOM 740 C CA . ALA A 1 91 ? 7.194 4.895 -17.463 1.00 83.31 91 ALA A CA 1
ATOM 741 C C . ALA A 1 91 ? 7.258 3.664 -18.377 1.00 83.31 91 ALA A C 1
ATOM 743 O O . ALA A 1 91 ? 6.287 2.927 -18.518 1.00 83.31 91 ALA A O 1
ATOM 744 N N . THR A 1 92 ? 8.429 3.404 -18.956 1.00 73.44 92 THR A N 1
ATOM 745 C CA . THR A 1 92 ? 8.653 2.258 -19.853 1.00 73.44 92 THR A CA 1
ATOM 746 C C . THR A 1 92 ? 9.413 1.104 -19.195 1.00 73.44 92 THR A C 1
ATOM 748 O O . THR A 1 92 ? 9.277 -0.035 -19.629 1.00 73.44 92 THR A O 1
ATOM 751 N N . GLU A 1 93 ? 10.188 1.362 -18.134 1.00 74.88 93 GLU A N 1
ATOM 752 C CA . GLU A 1 93 ? 11.058 0.363 -17.499 1.00 74.88 93 GLU A CA 1
ATOM 753 C C . GLU A 1 93 ? 10.932 0.361 -15.973 1.00 74.88 93 GLU A C 1
ATOM 755 O O . GLU A 1 93 ? 10.917 1.407 -15.327 1.00 74.88 93 GLU A O 1
ATOM 760 N N . LEU A 1 94 ? 10.900 -0.826 -15.360 1.00 75.56 94 LEU A N 1
ATOM 761 C CA . LEU A 1 94 ? 10.693 -0.978 -13.912 1.00 75.56 94 LEU A CA 1
ATOM 762 C C . LEU A 1 94 ? 11.748 -0.247 -13.062 1.00 75.56 94 LEU A C 1
ATOM 764 O O . LEU A 1 94 ? 11.430 0.327 -12.021 1.00 75.56 94 LEU A O 1
ATOM 768 N N . ASN A 1 95 ? 13.006 -0.249 -13.505 1.00 79.06 95 ASN A N 1
ATOM 769 C CA . ASN A 1 95 ? 14.120 0.349 -12.762 1.00 79.06 95 ASN A CA 1
ATOM 770 C C . ASN A 1 95 ? 14.131 1.885 -12.816 1.00 79.06 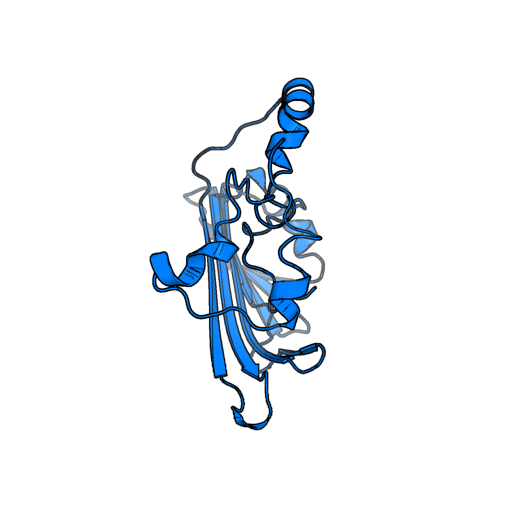95 ASN A C 1
ATOM 772 O O . ASN A 1 95 ? 14.784 2.523 -11.983 1.00 79.06 95 ASN A O 1
ATOM 776 N N . SER A 1 96 ? 13.420 2.482 -13.777 1.00 78.81 96 SER A N 1
ATOM 777 C CA . SER A 1 96 ? 13.281 3.934 -13.906 1.00 78.81 96 SER A CA 1
ATOM 778 C C . SER A 1 96 ? 12.030 4.476 -13.208 1.00 78.81 96 SER A C 1
ATOM 780 O O . SER A 1 96 ? 11.916 5.689 -13.051 1.00 78.81 96 SER A O 1
ATOM 782 N N . MET A 1 97 ? 11.133 3.608 -12.719 1.00 87.06 97 MET A N 1
ATOM 783 C CA . MET A 1 97 ? 9.912 4.019 -12.023 1.00 87.06 97 MET A CA 1
ATOM 784 C C . MET A 1 97 ? 10.208 4.625 -10.658 1.00 87.06 97 MET A C 1
ATOM 786 O O . MET A 1 97 ? 10.597 3.949 -9.696 1.00 87.06 97 MET A O 1
ATOM 790 N N . THR A 1 98 ? 9.954 5.923 -10.582 1.00 87.62 98 THR A N 1
ATOM 791 C CA . THR A 1 98 ? 9.974 6.700 -9.352 1.00 87.62 98 THR A CA 1
ATOM 792 C C . THR A 1 98 ? 8.555 7.143 -8.990 1.00 87.62 98 THR A C 1
ATOM 794 O O . THR A 1 98 ? 7.657 7.108 -9.835 1.00 87.62 98 THR A O 1
ATOM 797 N N . PRO A 1 99 ? 8.330 7.621 -7.759 1.00 84.88 99 PRO A N 1
ATOM 798 C CA . PRO A 1 99 ? 7.044 8.192 -7.360 1.00 84.88 99 PRO A CA 1
ATOM 799 C C . PRO A 1 99 ? 6.605 9.377 -8.229 1.00 84.88 99 PRO A C 1
ATOM 801 O O . PRO A 1 99 ? 5.415 9.629 -8.353 1.00 84.88 99 PRO A O 1
ATOM 804 N N . PHE A 1 100 ? 7.543 10.074 -8.880 1.00 87.31 100 PHE A N 1
ATOM 805 C CA . PHE A 1 100 ? 7.235 11.163 -9.811 1.00 87.31 100 PHE A CA 1
ATOM 806 C C . PHE A 1 100 ? 6.505 10.681 -11.073 1.00 87.31 100 PHE A C 1
ATOM 808 O O . PHE A 1 100 ? 5.764 11.432 -11.699 1.00 87.31 100 PHE A O 1
ATOM 815 N N . ASN A 1 101 ? 6.706 9.419 -11.449 1.00 90.06 101 ASN A N 1
ATOM 816 C CA . ASN A 1 101 ? 6.041 8.813 -12.595 1.00 90.06 101 ASN A CA 1
ATOM 817 C C . ASN A 1 101 ? 4.625 8.330 -12.258 1.00 90.06 101 ASN A C 1
ATOM 819 O O . ASN A 1 101 ? 3.924 7.895 -13.168 1.00 90.06 101 ASN A O 1
ATOM 823 N N . LEU A 1 102 ? 4.219 8.352 -10.983 1.00 91.19 102 LEU A N 1
ATOM 824 C CA . LEU A 1 102 ? 2.903 7.897 -10.545 1.00 91.19 102 LEU A CA 1
ATOM 825 C C . LEU A 1 102 ? 1.818 8.788 -11.164 1.00 91.19 102 LEU A C 1
ATOM 827 O O . LEU A 1 102 ? 1.902 10.011 -11.103 1.00 91.19 102 LEU A O 1
ATOM 831 N N . THR A 1 103 ? 0.796 8.174 -11.747 1.00 92.06 103 THR A N 1
ATOM 832 C CA . THR A 1 103 ? -0.368 8.868 -12.319 1.00 92.06 103 THR A CA 1
ATOM 833 C C . THR A 1 1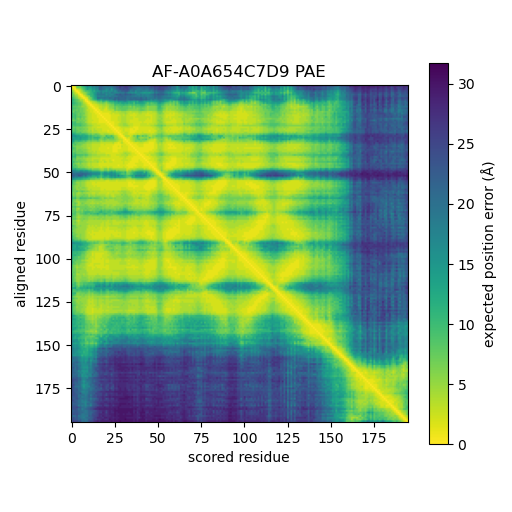03 ? -1.625 8.622 -11.495 1.00 92.06 103 THR A C 1
ATOM 835 O O . THR A 1 103 ? -2.461 9.515 -11.357 1.00 92.06 103 THR A O 1
ATOM 838 N N . ALA A 1 104 ? -1.744 7.435 -10.898 1.00 92.25 104 ALA A N 1
ATOM 839 C CA . ALA A 1 104 ? -2.833 7.091 -9.997 1.00 92.25 104 ALA A CA 1
ATOM 840 C C . ALA A 1 104 ? -2.412 6.018 -8.988 1.00 92.25 104 ALA A C 1
ATOM 842 O O . ALA A 1 104 ? -1.580 5.158 -9.285 1.00 92.25 104 ALA A O 1
ATOM 843 N N . LEU A 1 105 ? -3.033 6.055 -7.814 1.00 92.44 105 LEU A N 1
ATOM 844 C CA . LEU A 1 105 ? -2.900 5.074 -6.747 1.00 92.44 105 LEU A CA 1
ATOM 845 C C . LEU A 1 105 ? -4.289 4.762 -6.190 1.00 92.44 105 LEU A C 1
ATOM 847 O O . LEU A 1 105 ? -5.016 5.655 -5.761 1.00 92.44 105 LEU A O 1
ATOM 851 N N . TYR A 1 106 ? -4.624 3.483 -6.169 1.00 93.06 106 TYR A N 1
ATOM 852 C CA . TYR A 1 106 ? -5.834 2.943 -5.572 1.00 93.06 106 TYR A CA 1
ATOM 853 C C . TYR A 1 106 ? -5.433 1.958 -4.481 1.00 93.06 106 TYR A C 1
ATOM 855 O O . TYR A 1 106 ? -4.579 1.094 -4.688 1.00 93.06 106 TYR A O 1
ATOM 863 N N . GLN A 1 107 ? -6.044 2.080 -3.311 1.00 92.38 107 GLN A N 1
ATOM 864 C CA . GLN A 1 107 ? -5.838 1.165 -2.199 1.00 92.38 107 GLN A CA 1
ATOM 865 C C . GLN A 1 107 ? -7.181 0.750 -1.631 1.00 92.38 107 GLN A C 1
ATOM 867 O O . GLN A 1 107 ? -8.018 1.595 -1.320 1.00 92.38 107 GLN A O 1
ATOM 872 N N . ASN A 1 108 ? -7.358 -0.551 -1.446 1.00 92.81 108 ASN A N 1
ATOM 873 C CA . ASN A 1 108 ? -8.563 -1.104 -0.859 1.00 92.81 108 ASN A CA 1
ATOM 874 C C . ASN A 1 108 ? -8.201 -2.144 0.196 1.00 92.81 108 ASN A C 1
ATOM 876 O O . ASN A 1 108 ? -7.327 -2.987 -0.009 1.00 92.81 108 ASN A O 1
ATOM 880 N N . ILE A 1 109 ? -8.870 -2.059 1.339 1.00 91.44 109 ILE A N 1
ATOM 881 C CA . ILE A 1 109 ? -8.689 -2.978 2.453 1.00 91.44 109 ILE A CA 1
ATOM 882 C C . ILE A 1 109 ? -10.051 -3.533 2.822 1.00 91.44 109 ILE A C 1
ATOM 884 O O . ILE A 1 109 ? -10.918 -2.787 3.274 1.00 91.44 109 ILE A O 1
ATOM 888 N N . VAL A 1 110 ? -10.207 -4.849 2.702 1.00 93.50 110 VAL A N 1
ATOM 889 C CA . VAL A 1 110 ? -11.400 -5.568 3.156 1.00 93.50 110 VAL A CA 1
ATOM 890 C C . VAL A 1 110 ? -11.040 -6.334 4.416 1.00 93.50 110 VAL A C 1
ATOM 892 O O . VAL A 1 110 ? -10.142 -7.181 4.418 1.00 93.50 110 VAL A O 1
ATOM 895 N N . ALA A 1 111 ? -11.738 -6.046 5.508 1.00 92.75 111 ALA A N 1
ATOM 896 C CA . ALA A 1 111 ? -11.434 -6.615 6.809 1.00 92.75 111 ALA A CA 1
ATOM 897 C C . ALA A 1 111 ? -12.686 -6.835 7.664 1.00 92.75 111 ALA A C 1
ATOM 899 O O . ALA A 1 111 ? -13.812 -6.490 7.308 1.00 92.75 111 ALA A O 1
ATOM 900 N N . SER A 1 112 ? -12.482 -7.405 8.847 1.00 92.38 112 SER A N 1
ATOM 901 C CA . SER A 1 112 ? -13.480 -7.411 9.908 1.00 92.38 112 SER A CA 1
ATOM 902 C C . SER A 1 112 ? -12.876 -7.030 11.252 1.00 92.38 112 SER A C 1
ATOM 904 O O . SER A 1 112 ? -11.790 -7.481 11.627 1.00 92.38 112 SER A O 1
ATOM 906 N N . LEU A 1 113 ? -13.612 -6.217 12.000 1.00 90.06 113 LEU A N 1
ATOM 907 C CA . LEU A 1 113 ? -13.186 -5.607 13.245 1.00 90.06 113 LEU A CA 1
ATOM 908 C C . LEU A 1 113 ? -13.988 -6.090 14.431 1.00 90.06 113 LEU A C 1
ATOM 910 O O . LEU A 1 113 ? -15.213 -6.120 14.406 1.00 90.06 113 LEU A O 1
ATOM 914 N N . LYS A 1 114 ? -13.298 -6.331 15.534 1.00 90.19 114 LYS A N 1
ATOM 915 C CA . LYS A 1 114 ? -13.920 -6.636 16.812 1.00 90.19 114 LYS A CA 1
ATOM 916 C C . LYS A 1 114 ? -13.337 -5.738 17.889 1.00 90.19 114 LYS A C 1
ATOM 918 O O . LYS A 1 114 ? -12.173 -5.862 18.252 1.00 90.19 114 LYS A O 1
ATOM 923 N N . ARG A 1 115 ? -14.170 -4.828 18.402 1.00 81.88 115 ARG A N 1
ATOM 924 C CA . ARG A 1 115 ? -13.817 -3.885 19.483 1.00 81.88 115 ARG A CA 1
ATOM 925 C C . ARG A 1 115 ? -14.260 -4.366 20.867 1.00 81.88 115 ARG A C 1
ATOM 927 O O . ARG A 1 115 ? -13.623 -4.054 21.869 1.00 81.88 115 ARG A O 1
ATOM 934 N N . LYS A 1 116 ? -15.373 -5.100 20.938 1.00 77.81 116 LYS A N 1
ATOM 935 C CA . LYS A 1 116 ? -15.877 -5.738 22.161 1.00 77.81 116 LYS A CA 1
ATOM 936 C C . LYS A 1 116 ? -16.318 -7.159 21.850 1.00 77.81 116 LYS A C 1
ATOM 938 O O . LYS A 1 116 ? -16.765 -7.442 20.743 1.00 77.81 116 LYS A O 1
ATOM 943 N N . LYS A 1 117 ? -16.220 -8.049 22.841 1.00 74.88 117 LYS A N 1
ATOM 944 C CA . LYS A 1 117 ? -16.570 -9.470 22.687 1.00 74.88 117 LYS A CA 1
ATOM 945 C C . LYS A 1 117 ? -18.036 -9.676 22.278 1.00 74.88 117 LYS A C 1
ATOM 947 O O . LYS A 1 117 ? -18.305 -10.584 21.505 1.00 74.88 117 LYS A O 1
ATOM 952 N N . GLU A 1 118 ? -18.933 -8.816 22.761 1.00 80.88 118 GLU A N 1
ATOM 953 C CA . GLU A 1 118 ? -20.388 -8.890 22.555 1.00 80.88 118 GLU A CA 1
ATOM 954 C C . GLU A 1 118 ? -20.850 -8.642 21.109 1.00 80.88 118 GLU A C 1
ATOM 956 O O . GLU A 1 118 ? -21.848 -9.219 20.698 1.00 80.88 118 GLU A O 1
ATOM 961 N N . TYR A 1 119 ? -20.115 -7.850 20.319 1.00 78.44 119 TYR A N 1
ATOM 962 C CA . TYR A 1 119 ? -20.520 -7.492 18.948 1.00 78.44 119 TYR A CA 1
ATOM 963 C C . TYR A 1 119 ? -19.898 -8.377 17.862 1.00 78.44 119 TYR A C 1
ATOM 965 O O . TYR A 1 119 ? -20.178 -8.187 16.682 1.00 78.44 119 TYR A O 1
ATOM 973 N N . GLY A 1 120 ? -19.046 -9.336 18.237 1.00 87.25 120 GLY A N 1
ATOM 974 C CA . GLY A 1 120 ? -18.339 -10.169 17.266 1.00 87.25 120 GLY A CA 1
ATOM 975 C C . GLY A 1 120 ? -17.462 -9.354 16.305 1.00 87.25 120 GLY A C 1
ATOM 976 O O . GLY A 1 120 ? -16.971 -8.280 16.654 1.00 87.25 120 GLY A O 1
ATOM 977 N N . HIS A 1 121 ? -17.223 -9.910 15.116 1.00 89.00 121 HIS A N 1
ATOM 978 C CA . HIS A 1 121 ? -16.504 -9.238 14.035 1.00 89.00 121 HIS A CA 1
ATOM 979 C C . HIS A 1 121 ? -17.494 -8.515 13.116 1.00 89.00 121 HIS A C 1
ATOM 981 O O . HIS A 1 121 ? -18.355 -9.149 12.514 1.00 89.00 121 HIS A O 1
ATOM 987 N N . ILE A 1 122 ? -17.339 -7.201 12.997 1.00 90.50 122 ILE A N 1
ATOM 988 C CA . ILE A 1 122 ? -18.107 -6.325 12.114 1.00 90.50 122 ILE A CA 1
ATOM 989 C C . ILE A 1 122 ? -17.306 -6.142 10.819 1.00 90.50 122 ILE A C 1
ATOM 991 O O . ILE A 1 122 ? -16.127 -5.788 10.906 1.00 90.50 122 ILE A O 1
ATOM 995 N N . PRO A 1 123 ? -17.885 -6.380 9.631 1.00 91.50 123 PRO A N 1
ATOM 996 C CA . PRO A 1 123 ? -17.192 -6.145 8.369 1.00 91.50 123 PRO A CA 1
ATOM 997 C C . PRO A 1 123 ? -16.860 -4.659 8.195 1.00 91.50 123 PRO A C 1
ATOM 999 O O . PRO A 1 123 ? -17.624 -3.784 8.601 1.00 91.50 123 PRO A O 1
ATOM 1002 N N . CYS A 1 124 ? -15.705 -4.376 7.606 1.00 88.56 124 CYS A N 1
ATOM 1003 C CA . CYS A 1 124 ? -15.233 -3.028 7.332 1.00 88.56 124 CYS A CA 1
ATOM 1004 C C . CYS A 1 124 ? -14.459 -3.019 6.015 1.00 88.56 124 CYS A C 1
ATOM 1006 O O . CYS A 1 124 ? -13.674 -3.927 5.743 1.00 88.56 124 CYS A O 1
ATOM 1008 N N . GLU A 1 125 ? -14.674 -1.971 5.231 1.00 90.38 125 GLU A N 1
ATOM 1009 C CA . GLU A 1 125 ? -13.953 -1.710 3.997 1.00 90.38 125 GLU A CA 1
ATOM 1010 C C . GLU A 1 125 ? -13.376 -0.295 4.050 1.00 90.38 125 GLU A C 1
ATOM 1012 O O . GLU A 1 125 ? -14.050 0.642 4.487 1.00 90.38 125 GLU A O 1
ATOM 1017 N N . ILE A 1 126 ? -12.113 -0.155 3.655 1.00 86.75 126 ILE A N 1
ATOM 1018 C CA . ILE A 1 126 ? -11.414 1.127 3.572 1.00 86.75 126 ILE A CA 1
ATOM 1019 C C . ILE A 1 126 ? -10.942 1.293 2.136 1.00 86.75 126 ILE A C 1
ATOM 1021 O O . ILE A 1 126 ? -10.270 0.414 1.600 1.00 86.75 126 ILE A O 1
ATOM 1025 N N . LEU A 1 127 ? -11.274 2.435 1.544 1.00 89.00 127 LEU A N 1
ATOM 1026 C CA . LEU A 1 127 ? -10.919 2.788 0.180 1.00 89.00 127 LEU A CA 1
ATOM 1027 C C . LEU A 1 127 ? -10.177 4.124 0.174 1.00 89.00 127 LEU A C 1
ATOM 1029 O O . LEU A 1 127 ? -10.681 5.105 0.719 1.00 89.00 127 LEU A O 1
ATOM 1033 N N . ASN A 1 128 ? -9.019 4.159 -0.483 1.00 87.44 128 ASN A N 1
ATOM 1034 C CA . ASN A 1 128 ? -8.292 5.386 -0.778 1.00 87.44 128 ASN A CA 1
ATOM 1035 C C . ASN A 1 128 ? -7.976 5.452 -2.270 1.00 87.44 128 ASN A C 1
ATOM 1037 O O . ASN A 1 128 ? -7.416 4.513 -2.836 1.00 87.44 128 ASN A O 1
ATOM 1041 N N . GLU A 1 129 ? -8.262 6.597 -2.877 1.00 89.69 129 GLU A N 1
ATOM 1042 C CA . GLU A 1 129 ? -7.915 6.885 -4.263 1.00 89.69 129 GLU A CA 1
ATOM 1043 C C . GLU A 1 129 ? -7.127 8.187 -4.340 1.00 89.69 129 GLU A C 1
ATOM 1045 O O . GLU A 1 129 ? -7.426 9.168 -3.655 1.00 89.69 129 GLU A O 1
ATOM 1050 N N . PHE A 1 130 ? -6.101 8.188 -5.178 1.00 88.94 130 PHE A N 1
ATOM 1051 C CA . PHE A 1 130 ? -5.234 9.325 -5.415 1.00 88.94 130 PHE A CA 1
ATOM 1052 C C . PHE A 1 130 ? -4.937 9.423 -6.909 1.00 88.94 130 PHE A C 1
ATOM 1054 O O . PHE A 1 130 ? -4.510 8.449 -7.527 1.00 88.94 130 PHE A O 1
ATOM 1061 N N . TYR A 1 131 ? -5.138 10.611 -7.474 1.00 91.44 131 TYR A N 1
ATOM 1062 C CA . TYR A 1 131 ? -4.909 10.903 -8.885 1.00 91.44 131 TYR A CA 1
ATOM 1063 C C . TYR A 1 131 ? -3.980 12.108 -8.998 1.00 91.44 131 TYR A C 1
ATOM 1065 O O . TYR A 1 131 ? -4.208 13.140 -8.362 1.00 91.44 131 TYR A O 1
ATOM 1073 N N . VAL A 1 132 ? -2.932 11.976 -9.807 1.00 88.56 132 VAL A N 1
ATOM 1074 C CA . VAL A 1 132 ? -1.993 13.067 -10.064 1.00 88.56 132 VAL A CA 1
ATOM 1075 C C . VAL A 1 132 ? -2.554 13.949 -11.168 1.00 88.56 132 VAL A C 1
ATOM 1077 O O . VAL A 1 132 ? -2.657 13.529 -12.317 1.00 88.56 132 VAL A O 1
ATOM 1080 N N . MET A 1 133 ? -2.911 15.180 -10.804 1.00 88.12 133 MET A N 1
ATOM 1081 C CA . MET A 1 133 ? -3.411 16.180 -11.751 1.00 88.12 133 MET A CA 1
ATOM 1082 C C . MET A 1 133 ? -2.265 16.977 -12.379 1.00 88.12 133 MET A C 1
ATOM 1084 O O . ME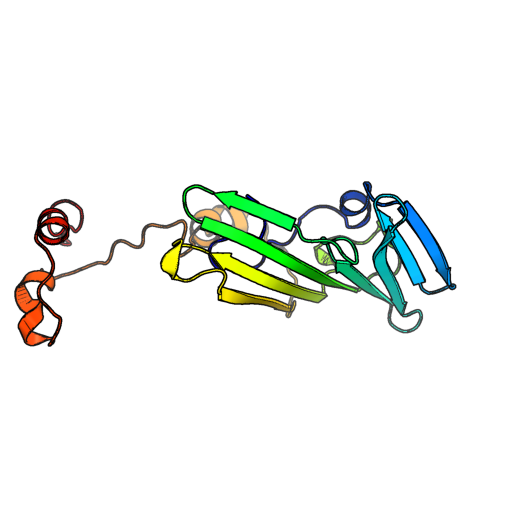T A 1 133 ? -2.250 17.194 -13.586 1.00 88.12 133 MET A O 1
ATOM 1088 N N . GLU A 1 134 ? -1.293 17.383 -11.562 1.00 83.12 134 GLU A N 1
ATOM 1089 C CA . GLU A 1 134 ? -0.114 18.144 -11.974 1.00 83.12 134 GLU A CA 1
ATOM 1090 C C . GLU A 1 134 ? 1.090 17.730 -11.124 1.00 83.12 134 GLU A C 1
ATOM 1092 O O . GLU A 1 134 ? 0.946 17.395 -9.947 1.00 83.12 134 GLU A O 1
ATOM 1097 N N . ASN A 1 135 ? 2.279 17.789 -11.723 1.00 82.44 135 ASN A N 1
ATOM 1098 C CA . ASN A 1 135 ? 3.551 17.539 -11.057 1.00 82.44 135 ASN A CA 1
ATOM 1099 C C . ASN A 1 135 ? 4.447 18.768 -11.206 1.00 82.44 135 ASN A C 1
ATOM 1101 O O . ASN A 1 135 ? 4.608 19.296 -12.305 1.00 82.44 135 ASN A O 1
ATOM 1105 N N . GLY A 1 136 ? 5.068 19.194 -10.108 1.00 82.69 136 GLY A N 1
ATOM 1106 C CA . GLY A 1 136 ? 5.958 20.348 -10.086 1.00 82.69 136 GLY A CA 1
ATOM 1107 C C . GLY A 1 136 ? 7.053 20.206 -9.039 1.00 82.69 136 GLY A C 1
ATOM 1108 O O . GLY A 1 136 ? 6.960 19.390 -8.121 1.00 82.69 136 GLY A O 1
ATOM 1109 N N . TYR A 1 137 ? 8.096 21.016 -9.191 1.00 83.56 137 TYR A N 1
ATOM 1110 C CA . TYR A 1 137 ? 9.190 21.124 -8.234 1.00 83.56 137 TYR A CA 1
ATOM 1111 C C . TYR A 1 137 ? 9.106 22.474 -7.532 1.00 83.56 137 TYR A C 1
ATOM 1113 O O . TYR A 1 137 ? 8.744 23.470 -8.153 1.00 83.56 137 TYR A O 1
ATOM 1121 N N . ILE A 1 138 ? 9.472 22.489 -6.255 1.00 86.25 138 ILE A N 1
ATOM 1122 C CA . ILE A 1 138 ? 9.709 23.718 -5.496 1.00 86.25 138 ILE A CA 1
ATOM 1123 C C . ILE A 1 138 ? 11.204 23.841 -5.219 1.00 86.25 138 ILE A C 1
ATOM 1125 O O . ILE A 1 138 ? 11.887 22.825 -5.045 1.00 86.25 138 ILE A O 1
ATOM 1129 N N . THR A 1 139 ? 11.722 25.064 -5.175 1.00 90.31 139 THR A N 1
ATOM 1130 C CA . THR A 1 139 ? 13.120 25.293 -4.792 1.00 90.31 139 THR A CA 1
ATOM 1131 C C . THR A 1 139 ? 13.325 25.091 -3.290 1.00 90.31 139 THR A C 1
ATOM 1133 O O . THR A 1 139 ? 12.377 25.018 -2.500 1.00 90.31 139 THR A O 1
ATOM 1136 N N . GLU A 1 140 ? 14.584 25.010 -2.857 1.00 91.00 140 GLU A N 1
ATOM 1137 C CA . GLU A 1 140 ? 14.908 24.908 -1.433 1.00 91.00 140 GLU A CA 1
ATOM 1138 C C . GLU A 1 140 ? 14.448 26.156 -0.657 1.00 91.00 140 GLU A C 1
ATOM 1140 O O . GLU A 1 140 ? 13.968 26.052 0.474 1.00 91.00 140 GLU A O 1
ATOM 1145 N N . GLU A 1 141 ? 14.547 27.340 -1.264 1.00 91.75 141 GLU A N 1
ATOM 1146 C CA . GLU A 1 141 ? 14.074 28.602 -0.690 1.00 91.75 141 GLU A CA 1
ATOM 1147 C C . GLU A 1 141 ? 12.546 28.613 -0.533 1.00 91.75 141 GLU A C 1
ATOM 1149 O O . GLU A 1 141 ? 12.019 28.986 0.524 1.00 91.75 141 GLU A O 1
ATOM 1154 N N . GLU A 1 142 ? 11.821 28.148 -1.552 1.00 88.44 142 GLU A N 1
ATOM 1155 C CA . GLU A 1 142 ? 10.364 27.996 -1.511 1.00 88.44 142 GLU A CA 1
ATOM 1156 C C . GLU A 1 142 ? 9.936 26.974 -0.456 1.00 88.44 142 GLU A C 1
ATOM 1158 O O . GLU A 1 142 ? 8.990 27.211 0.300 1.00 88.44 142 GLU A O 1
ATOM 1163 N N . TYR A 1 143 ? 10.665 25.865 -0.329 1.00 87.12 143 TYR A N 1
ATOM 1164 C CA . TYR A 1 143 ? 10.418 24.893 0.728 1.00 87.12 143 TYR A CA 1
ATOM 1165 C C . TYR A 1 143 ? 10.638 25.501 2.117 1.00 87.12 143 TYR A C 1
ATOM 1167 O O . TYR A 1 143 ? 9.766 25.382 2.976 1.00 87.12 143 TYR A O 1
ATOM 1175 N N . LYS A 1 144 ? 11.758 26.198 2.351 1.00 87.56 144 LYS A N 1
ATOM 1176 C CA . LYS A 1 144 ? 12.064 26.832 3.649 1.00 87.56 144 LYS A CA 1
ATOM 1177 C C . LYS A 1 144 ? 11.010 27.859 4.055 1.00 87.56 144 LYS A C 1
ATOM 1179 O O . LYS A 1 144 ? 10.620 27.905 5.222 1.00 87.56 144 LYS A O 1
ATOM 1184 N N . SER A 1 145 ? 10.525 28.657 3.105 1.00 87.56 145 SER A N 1
ATOM 1185 C CA . SER A 1 145 ? 9.473 29.647 3.365 1.00 87.56 145 SER A CA 1
ATOM 1186 C C . SER A 1 145 ? 8.109 29.004 3.656 1.00 87.56 145 SER A C 1
ATOM 1188 O O . SER A 1 145 ? 7.379 29.489 4.523 1.00 87.56 145 SER A O 1
ATOM 1190 N N . ASN A 1 146 ? 7.795 27.865 3.028 1.00 81.62 146 ASN A N 1
ATOM 1191 C CA . ASN A 1 146 ? 6.502 27.185 3.164 1.00 81.62 146 ASN A CA 1
ATOM 1192 C C . ASN A 1 146 ? 6.492 25.987 4.127 1.00 81.62 146 ASN A C 1
ATOM 1194 O O . ASN A 1 146 ? 5.433 25.411 4.380 1.00 81.62 146 ASN A O 1
ATOM 1198 N N . GLN A 1 147 ? 7.628 25.624 4.727 1.00 79.25 147 GLN A N 1
ATOM 1199 C CA . GLN A 1 147 ? 7.797 24.408 5.533 1.00 79.25 147 GLN A CA 1
ATOM 1200 C C . GLN A 1 147 ? 6.746 24.267 6.646 1.00 79.25 147 GLN A C 1
ATOM 1202 O O . GLN A 1 147 ? 6.194 23.188 6.874 1.00 79.25 147 GLN A O 1
ATOM 1207 N N . LYS A 1 148 ? 6.428 25.373 7.333 1.00 70.94 148 LYS A N 1
ATOM 1208 C CA . LYS A 1 148 ? 5.408 25.403 8.396 1.00 70.94 148 LYS A CA 1
ATOM 1209 C C . LYS A 1 148 ? 3.985 25.212 7.868 1.00 70.94 148 LYS A C 1
ATOM 1211 O O . LYS A 1 148 ? 3.125 24.784 8.625 1.00 70.94 148 LYS A O 1
ATOM 1216 N N . GLY A 1 149 ? 3.714 25.576 6.617 1.00 69.44 149 GLY A N 1
ATOM 1217 C CA . GLY A 1 149 ? 2.434 25.333 5.949 1.00 69.44 149 GLY A CA 1
ATOM 1218 C C . GLY A 1 149 ? 2.305 23.886 5.481 1.00 69.44 149 GLY A C 1
ATOM 1219 O O . GLY A 1 149 ? 1.282 23.260 5.723 1.00 69.44 149 GLY A O 1
ATOM 1220 N N . LEU A 1 150 ? 3.374 23.330 4.907 1.00 67.00 150 LEU A N 1
ATOM 1221 C CA . LEU A 1 150 ? 3.411 21.956 4.387 1.00 67.00 150 LEU A CA 1
ATOM 1222 C C . LEU A 1 150 ? 3.302 20.888 5.486 1.00 67.00 150 LEU A C 1
ATOM 1224 O O . LEU A 1 150 ? 2.789 19.799 5.260 1.00 67.00 150 LEU A O 1
ATOM 1228 N N . THR A 1 151 ? 3.761 21.202 6.698 1.00 63.34 151 THR A N 1
ATOM 1229 C CA . THR A 1 151 ? 3.678 20.308 7.866 1.00 63.34 151 THR A CA 1
ATOM 1230 C C . THR A 1 151 ? 2.373 20.449 8.656 1.00 63.34 151 THR A C 1
ATOM 1232 O O . THR A 1 151 ? 2.114 19.649 9.564 1.00 63.34 151 THR A O 1
ATOM 1235 N N . LYS A 1 152 ? 1.522 21.432 8.313 1.00 59.88 152 LYS A N 1
ATOM 1236 C CA . LYS A 1 152 ? 0.209 21.596 8.940 1.00 59.88 152 LYS A CA 1
ATOM 1237 C C . LYS A 1 152 ? -0.752 20.538 8.417 1.00 59.88 152 LYS A C 1
ATOM 1239 O O . LYS A 1 152 ? -1.279 20.643 7.319 1.00 59.88 152 LYS A O 1
ATOM 1244 N N . SER A 1 153 ? -1.042 19.551 9.251 1.00 57.59 153 SER A N 1
ATOM 1245 C CA . SER A 1 153 ? -2.174 18.648 9.070 1.00 57.59 153 SER A CA 1
ATOM 1246 C C . SER A 1 153 ? -3.160 18.844 10.215 1.00 57.59 153 SER A C 1
ATOM 1248 O O . SER A 1 153 ? -2.750 19.102 11.346 1.00 57.59 153 SER A O 1
ATOM 1250 N N . ILE A 1 154 ? -4.455 18.667 9.946 1.00 55.44 154 ILE A N 1
ATOM 1251 C CA . ILE A 1 154 ? -5.501 18.620 10.983 1.00 55.44 154 ILE A CA 1
ATOM 1252 C C . ILE A 1 154 ? -5.227 17.545 12.052 1.00 55.44 154 ILE A C 1
ATOM 1254 O O . ILE A 1 154 ? -5.786 17.605 13.141 1.00 55.44 154 ILE A O 1
ATOM 1258 N N . TYR A 1 155 ? -4.349 16.580 11.754 1.00 51.78 155 TYR A N 1
ATOM 1259 C CA . TYR A 1 155 ? -3.966 15.489 12.651 1.00 51.78 155 TYR A CA 1
ATOM 1260 C C . TYR A 1 155 ? -2.648 15.725 13.406 1.00 51.78 155 TYR A C 1
ATOM 1262 O O . TYR A 1 155 ? -2.406 15.059 14.408 1.00 51.78 155 TYR A O 1
ATOM 1270 N N . THR A 1 156 ? -1.775 16.621 12.929 1.00 53.06 156 THR A N 1
ATOM 1271 C CA . THR A 1 156 ? -0.452 16.900 13.538 1.00 53.06 156 THR A CA 1
ATOM 1272 C C . THR A 1 156 ? -0.379 18.278 14.177 1.00 53.06 156 THR A C 1
ATOM 1274 O O . THR A 1 156 ? 0.388 18.506 15.108 1.00 53.06 156 THR A O 1
ATOM 1277 N N . THR A 1 157 ? -1.186 19.209 13.684 1.00 56.28 157 THR A N 1
ATOM 1278 C CA . THR A 1 157 ? -1.335 20.539 14.248 1.00 56.28 157 THR A CA 1
ATOM 1279 C C . THR A 1 157 ? -2.556 20.500 15.138 1.00 56.28 157 THR A C 1
ATOM 1281 O O . THR A 1 157 ? -3.669 20.355 14.639 1.00 56.28 157 THR A O 1
ATOM 1284 N N . LEU A 1 158 ? -2.358 20.640 16.452 1.00 53.06 158 LEU A N 1
ATOM 1285 C CA . LEU A 1 158 ? -3.449 20.975 17.363 1.00 53.06 158 LEU A CA 1
ATOM 1286 C C . LEU A 1 158 ? -4.088 22.266 16.846 1.00 53.06 158 LEU A C 1
ATOM 1288 O O . LEU A 1 158 ? -3.587 23.364 17.098 1.00 53.06 158 LEU A O 1
ATOM 1292 N N . GLN A 1 159 ? -5.180 22.142 16.095 1.00 53.44 159 GLN A N 1
ATOM 1293 C CA . GLN A 1 159 ? -6.061 23.267 15.865 1.00 53.44 159 GLN A CA 1
ATOM 1294 C C . GLN A 1 159 ? -6.697 23.564 17.212 1.00 53.44 159 GLN A C 1
ATOM 1296 O O . GLN A 1 159 ? -7.662 22.926 17.626 1.00 53.44 159 GLN A O 1
ATOM 1301 N N . LYS A 1 160 ? -6.094 24.500 17.944 1.00 56.44 160 LYS A N 1
ATOM 1302 C CA . LYS A 1 160 ? -6.747 25.079 19.106 1.00 56.44 160 LYS A CA 1
ATOM 1303 C C . LYS A 1 160 ? -7.994 25.765 18.579 1.00 56.44 160 LYS A C 1
ATOM 1305 O O . LYS A 1 160 ? -7.913 26.678 17.758 1.00 56.44 160 LYS A O 1
ATOM 1310 N N . SER A 1 161 ? -9.148 25.259 18.984 1.00 54.81 161 SER A N 1
ATOM 1311 C CA . SER A 1 161 ? -10.403 25.926 18.703 1.00 54.81 161 SER A CA 1
ATOM 1312 C C . SER A 1 161 ? -10.366 27.291 19.392 1.00 54.81 161 SER A C 1
ATOM 1314 O O . SER A 1 161 ? -10.170 27.387 20.602 1.00 54.81 161 SER A O 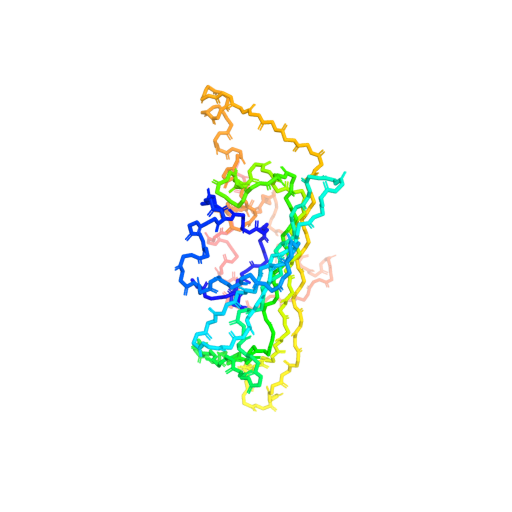1
ATOM 1316 N N . ASN A 1 162 ? -10.476 28.346 18.591 1.00 60.78 162 ASN A N 1
ATOM 1317 C CA . ASN A 1 162 ? -10.324 29.726 19.026 1.00 60.78 162 ASN A CA 1
ATOM 1318 C C . ASN A 1 162 ? -11.690 30.284 19.418 1.00 60.78 162 ASN A C 1
ATOM 1320 O O . ASN A 1 162 ? -12.431 30.788 18.572 1.00 60.78 162 ASN A O 1
ATOM 1324 N N . TYR A 1 163 ? -12.031 30.181 20.698 1.00 62.06 163 TYR A N 1
ATOM 1325 C CA . TYR A 1 163 ? -13.301 30.684 21.204 1.00 62.06 163 TYR A CA 1
ATOM 1326 C C . TYR A 1 163 ? -13.130 32.084 21.798 1.00 62.06 163 TYR A C 1
ATOM 1328 O O . TYR A 1 163 ? -12.292 32.307 22.670 1.00 62.06 163 TYR A O 1
ATOM 1336 N N . LYS A 1 164 ? -13.947 33.035 21.329 1.00 69.81 164 LYS A N 1
ATOM 1337 C CA . LYS A 1 164 ? -14.051 34.381 21.927 1.00 69.81 164 LYS A CA 1
ATOM 1338 C C . LYS A 1 164 ? -14.904 34.393 23.196 1.00 69.81 164 LYS A C 1
ATOM 1340 O O . LYS A 1 164 ? -14.825 35.321 23.989 1.00 69.81 164 LYS A O 1
ATOM 1345 N N . THR A 1 165 ? -15.741 33.378 23.372 1.00 72.12 165 THR A N 1
ATOM 1346 C CA . THR A 1 165 ? -16.657 33.226 24.501 1.00 72.12 165 THR A CA 1
ATOM 1347 C C . THR A 1 165 ? -16.645 31.776 24.959 1.00 72.12 165 THR A C 1
ATOM 1349 O O . THR A 1 165 ? -16.377 30.868 24.172 1.00 72.12 165 THR A O 1
ATOM 1352 N N . ARG A 1 166 ? -16.940 31.534 26.236 1.00 76.12 166 ARG A N 1
ATOM 1353 C CA . ARG A 1 166 ? -17.036 30.180 26.793 1.00 76.12 166 ARG A CA 1
ATOM 1354 C C . ARG A 1 166 ? -18.328 29.518 26.325 1.00 76.12 166 ARG A C 1
ATOM 1356 O O . ARG A 1 166 ? -19.298 29.427 27.062 1.00 76.12 166 ARG A O 1
ATOM 1363 N N . PHE A 1 167 ? -18.371 29.101 25.063 1.00 74.06 167 PHE A N 1
ATOM 1364 C CA . PHE A 1 167 ? -19.584 28.548 24.451 1.00 74.06 167 PHE A CA 1
ATOM 1365 C C . PHE A 1 167 ? -20.112 27.310 25.204 1.00 74.06 167 PHE A C 1
ATOM 1367 O O . PHE A 1 167 ? -21.314 27.066 25.208 1.00 74.06 167 PHE A O 1
ATOM 1374 N N . TRP A 1 168 ? -19.230 26.576 25.894 1.00 77.69 168 TRP A N 1
ATOM 1375 C CA . TRP A 1 168 ? -19.581 25.437 26.746 1.00 77.69 168 TRP A CA 1
ATOM 1376 C C . TRP A 1 168 ? -20.391 25.810 27.999 1.00 77.69 168 TRP A C 1
ATOM 1378 O O . TRP A 1 168 ? -20.959 24.925 28.627 1.00 77.69 168 TRP A O 1
ATOM 1388 N N . GLU A 1 169 ? -20.485 27.094 28.359 1.00 78.44 169 GLU A N 1
ATOM 1389 C CA . GLU A 1 169 ? -21.385 27.584 29.416 1.00 78.44 169 GLU A CA 1
ATOM 1390 C C . GLU A 1 169 ? -22.822 27.802 28.900 1.00 78.44 169 GLU A C 1
ATOM 1392 O O . GLU A 1 169 ? -23.725 28.033 29.696 1.00 78.44 169 GLU A O 1
ATOM 1397 N N . LYS A 1 170 ? -23.049 27.724 27.579 1.00 81.81 170 LYS A N 1
ATOM 1398 C CA . LYS A 1 170 ? -24.334 28.018 26.916 1.00 81.81 170 LYS A CA 1
ATOM 1399 C C . LYS A 1 170 ? -24.849 26.871 26.047 1.00 81.81 170 LYS A C 1
ATOM 1401 O O . LYS A 1 170 ? -25.532 27.094 25.058 1.00 81.81 170 LYS A O 1
ATOM 1406 N N . LEU A 1 171 ? -24.488 25.631 26.364 1.00 80.75 171 LEU A N 1
ATOM 1407 C CA . LEU A 1 171 ? -24.823 24.463 25.536 1.00 80.75 171 LEU A CA 1
ATOM 1408 C C . LEU A 1 171 ? -26.332 24.287 25.331 1.00 80.75 171 LEU A C 1
ATOM 1410 O O . LEU A 1 171 ? -26.760 23.905 24.243 1.00 80.75 171 LEU A O 1
ATOM 1414 N N . GLU A 1 172 ? -27.117 24.620 26.356 1.00 84.06 172 GLU A N 1
ATOM 1415 C CA . GLU A 1 172 ? -28.578 24.570 26.324 1.00 84.06 172 GLU A CA 1
ATOM 1416 C C . GLU A 1 172 ? -29.165 25.504 25.254 1.00 84.06 172 GLU A C 1
ATOM 1418 O O . GLU A 1 172 ? -30.023 25.071 24.484 1.00 84.06 172 GLU A O 1
ATOM 1423 N N . ASP A 1 173 ? -28.617 26.719 25.111 1.00 85.94 173 ASP A N 1
ATOM 1424 C CA . ASP A 1 173 ? -29.022 27.705 24.093 1.00 85.94 173 ASP A CA 1
ATOM 1425 C C . ASP A 1 173 ? -28.841 27.175 22.656 1.00 85.94 173 ASP A C 1
ATOM 1427 O O . ASP A 1 173 ? -29.491 27.649 21.726 1.00 85.94 173 ASP A O 1
ATOM 1431 N N . TYR A 1 174 ? -27.957 26.189 22.468 1.00 78.56 174 TYR A N 1
ATOM 1432 C CA . TYR A 1 174 ? -27.665 25.557 21.177 1.00 78.56 174 TYR A CA 1
ATOM 1433 C C . TYR A 1 174 ? -28.248 24.142 21.046 1.00 78.56 174 TYR A C 1
ATOM 1435 O O . TYR A 1 174 ? -27.898 23.428 20.107 1.00 78.56 174 TYR A O 1
ATOM 1443 N N . HIS A 1 175 ? -29.112 23.714 21.974 1.00 82.69 175 HIS A N 1
ATOM 1444 C CA . HIS A 1 175 ? -29.670 22.356 22.028 1.00 82.69 175 HIS A CA 1
ATOM 1445 C C . HIS A 1 175 ? -28.607 21.242 22.105 1.00 82.69 175 HIS A C 1
ATOM 1447 O O . HIS A 1 175 ? -28.826 20.121 21.639 1.00 82.69 175 HIS A O 1
ATOM 1453 N N . ILE A 1 176 ? -27.448 21.534 22.699 1.00 76.38 176 ILE A N 1
ATOM 1454 C CA . ILE A 1 176 ? -26.374 20.561 22.909 1.00 76.38 176 ILE A CA 1
ATOM 1455 C C . ILE A 1 176 ? -26.556 19.924 24.298 1.00 76.38 176 ILE A C 1
ATOM 1457 O O . ILE A 1 176 ? -26.689 20.654 25.282 1.00 76.38 176 ILE A O 1
ATOM 1461 N N . PRO A 1 177 ? -26.549 18.580 24.421 1.00 81.06 177 PRO A N 1
ATOM 1462 C CA . PRO A 1 177 ? -26.662 17.906 25.712 1.00 81.06 177 PRO A CA 1
ATOM 1463 C C . PRO A 1 177 ? -25.5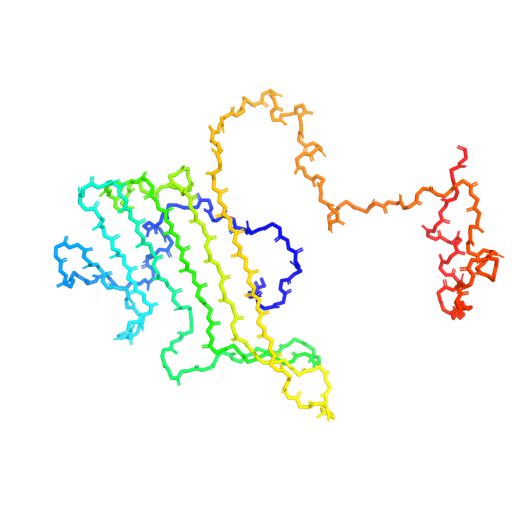79 18.332 26.710 1.00 81.06 177 PRO A C 1
ATOM 1465 O O . PRO A 1 177 ? -24.439 18.610 26.328 1.00 81.06 177 PRO A O 1
ATOM 1468 N N . ALA A 1 178 ? -25.927 18.316 27.999 1.00 78.94 178 ALA A N 1
ATOM 1469 C CA . ALA A 1 178 ? -24.990 18.617 29.074 1.00 78.94 178 ALA A CA 1
ATOM 1470 C C . ALA A 1 178 ? -23.761 17.693 29.017 1.00 78.94 178 ALA A C 1
ATOM 1472 O O . ALA A 1 178 ? -23.866 16.478 28.828 1.00 78.94 178 ALA A O 1
ATOM 1473 N N . ILE A 1 179 ? -22.583 18.290 29.178 1.00 79.50 179 ILE A N 1
ATOM 1474 C CA . ILE A 1 179 ? -21.306 17.581 29.143 1.00 79.50 179 ILE A CA 1
ATOM 1475 C C . ILE A 1 179 ? -21.090 16.873 30.484 1.00 79.50 179 ILE A C 1
ATOM 1477 O O . ILE A 1 179 ? -21.442 17.398 31.536 1.00 79.50 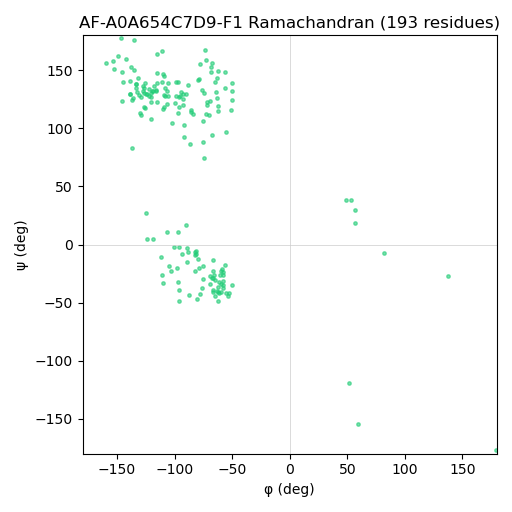179 ILE A O 1
ATOM 1481 N N . ASN A 1 180 ? -20.507 15.673 30.457 1.00 83.50 180 ASN A N 1
ATOM 1482 C CA . ASN A 1 180 ? -20.218 14.930 31.682 1.00 83.50 180 ASN A CA 1
ATOM 1483 C C . ASN A 1 180 ? -19.133 15.614 32.541 1.00 83.50 180 ASN A C 1
ATOM 1485 O O . ASN A 1 180 ? -18.261 16.320 32.032 1.00 83.50 180 ASN A O 1
ATOM 1489 N N . ASP A 1 181 ? -19.131 15.344 33.846 1.00 78.06 181 ASP A N 1
ATOM 1490 C CA . ASP A 1 181 ? -18.250 16.023 34.812 1.00 78.06 181 ASP A CA 1
ATOM 1491 C C . ASP A 1 181 ? -16.750 15.891 34.501 1.00 78.06 181 ASP A C 1
ATOM 1493 O O . ASP A 1 181 ? -15.957 16.786 34.796 1.00 78.06 181 ASP A O 1
ATOM 1497 N N . GLY A 1 182 ? -16.341 14.769 33.899 1.00 75.44 182 GLY A N 1
ATOM 1498 C CA . GLY A 1 182 ? -14.951 14.527 33.512 1.00 75.44 182 GLY A CA 1
ATOM 1499 C C . GLY A 1 182 ? -14.483 15.463 32.398 1.00 75.44 182 GLY A C 1
ATOM 1500 O O . GLY A 1 182 ? -13.373 15.988 32.461 1.00 75.44 182 GLY A O 1
ATOM 1501 N N . LEU A 1 183 ? -15.339 15.707 31.405 1.00 71.19 183 LEU A N 1
ATOM 1502 C CA . LEU A 1 183 ? -15.069 16.648 30.324 1.00 71.19 183 LEU A CA 1
ATOM 1503 C C . LEU A 1 183 ? -15.233 18.097 30.794 1.00 71.19 183 LEU A C 1
ATOM 1505 O O . LEU A 1 183 ? -14.410 18.928 30.424 1.00 71.19 183 LEU A O 1
ATOM 1509 N N . VAL A 1 184 ? -16.209 18.392 31.664 1.00 74.50 184 VAL A N 1
ATOM 1510 C CA . VAL A 1 184 ? -16.388 19.730 32.264 1.00 74.50 184 VAL A CA 1
ATOM 1511 C C . VAL A 1 184 ? -15.112 20.201 32.963 1.00 74.50 184 VAL A C 1
ATOM 1513 O O . VAL A 1 184 ? -14.708 21.342 32.773 1.00 74.50 184 VAL A O 1
ATOM 1516 N N . LYS A 1 185 ? -14.415 19.319 33.693 1.00 72.19 185 LYS A N 1
ATOM 1517 C CA . LYS A 1 185 ? -13.127 19.657 34.327 1.00 72.19 185 LYS A CA 1
ATOM 1518 C C . LYS A 1 185 ? -12.036 20.045 33.325 1.00 72.19 185 LYS A C 1
ATOM 1520 O O . LYS A 1 185 ? -11.206 20.889 33.630 1.00 72.19 185 LYS A O 1
ATOM 1525 N N . GLN A 1 186 ? -12.045 19.465 32.124 1.00 70.88 186 GLN A N 1
ATOM 1526 C CA . GLN A 1 186 ? -11.063 19.799 31.088 1.00 70.88 186 GLN A CA 1
ATOM 1527 C C . GLN A 1 186 ? -11.418 21.074 30.302 1.00 70.88 186 GLN A C 1
ATOM 1529 O O . GLN A 1 186 ? -10.525 21.724 29.743 1.00 70.88 186 GLN A O 1
ATOM 1534 N N . LEU A 1 187 ? -12.701 21.454 30.273 1.00 68.81 187 LEU A N 1
ATOM 1535 C CA . LEU A 1 187 ? -13.206 22.686 29.665 1.00 68.81 187 LEU A CA 1
ATOM 1536 C C . LEU A 1 187 ? -12.886 23.902 30.554 1.00 68.81 187 LEU A C 1
ATOM 1538 O O . LEU A 1 187 ? -13.670 24.312 31.401 1.00 68.81 187 LEU A O 1
ATOM 1542 N N . GLY A 1 188 ? -11.707 24.486 30.350 1.00 59.31 188 GLY A N 1
ATOM 1543 C CA . GLY A 1 188 ? -11.223 25.669 31.075 1.00 59.31 188 GLY A CA 1
ATOM 1544 C C . GLY A 1 188 ? -9.754 25.558 31.479 1.00 59.31 188 GLY A C 1
ATOM 1545 O O . GLY A 1 188 ? -9.060 26.568 31.538 1.00 59.31 188 GLY A O 1
ATOM 1546 N N . GLU A 1 189 ? -9.258 24.331 31.664 1.00 66.62 189 GLU A N 1
ATOM 1547 C CA . GLU A 1 189 ? -7.827 24.050 31.841 1.00 66.62 189 GLU A CA 1
ATOM 1548 C C . GLU A 1 189 ? -7.099 24.012 30.487 1.00 66.62 189 GLU A C 1
ATOM 1550 O O . GLU A 1 189 ? -6.065 24.656 30.311 1.00 66.62 189 GLU A O 1
ATOM 1555 N N . ASN A 1 190 ? -7.670 23.301 29.504 1.00 58.78 190 ASN A N 1
ATOM 1556 C CA . ASN A 1 190 ? -7.039 23.072 28.194 1.00 58.78 190 ASN A CA 1
ATOM 1557 C C . ASN A 1 190 ? -7.640 23.912 27.052 1.00 58.78 190 ASN A C 1
ATOM 1559 O O . ASN A 1 190 ? -7.002 24.084 26.011 1.00 58.78 190 ASN A O 1
ATOM 1563 N N . LEU A 1 191 ? -8.851 24.447 27.236 1.00 58.00 191 LEU A N 1
ATOM 1564 C CA . LEU A 1 191 ? -9.483 25.399 26.319 1.00 58.00 191 LEU A CA 1
ATOM 1565 C C . LEU A 1 191 ? -9.361 26.806 26.898 1.00 58.00 191 LEU A C 1
ATOM 1567 O O . LEU A 1 191 ? -10.064 27.164 27.839 1.00 58.00 191 LEU A O 1
ATOM 1571 N N . GLN A 1 192 ? -8.459 27.598 26.329 1.00 59.44 192 GLN A N 1
ATOM 1572 C CA . GLN A 1 192 ? -8.228 28.979 26.742 1.00 59.44 192 GLN A CA 1
ATOM 1573 C C . GLN A 1 192 ? -8.964 29.938 25.804 1.00 59.44 192 GLN A C 1
ATOM 1575 O O . GLN A 1 192 ? -8.987 29.731 24.589 1.00 59.44 192 GLN A O 1
ATOM 1580 N N . LEU A 1 193 ? -9.564 30.985 26.374 1.00 57.44 193 LEU A N 1
ATOM 1581 C CA . LEU A 1 193 ? -10.071 32.113 25.595 1.00 57.44 193 LEU A CA 1
ATOM 1582 C C . LEU A 1 193 ? -8.894 32.889 24.996 1.00 57.44 193 LEU A C 1
ATOM 1584 O O . LEU A 1 193 ? -7.797 32.901 25.555 1.00 57.44 193 LEU A O 1
ATOM 1588 N N . ILE A 1 194 ? -9.135 33.555 23.871 1.00 60.38 194 ILE A N 1
ATOM 1589 C CA . ILE A 1 194 ? -8.191 34.551 23.360 1.00 60.38 194 ILE A CA 1
ATOM 1590 C C . ILE A 1 194 ? -8.275 35.778 24.275 1.00 60.38 194 ILE A C 1
ATOM 1592 O O . ILE A 1 194 ? -9.364 36.334 24.429 1.00 60.38 194 ILE A O 1
ATOM 1596 N N . ASN A 1 195 ? -7.143 36.168 24.867 1.00 56.97 195 ASN A N 1
ATOM 1597 C CA . ASN A 1 195 ? -6.973 37.478 25.504 1.00 56.97 195 ASN A CA 1
ATOM 1598 C C . ASN A 1 195 ? -6.742 38.560 24.449 1.00 56.97 195 ASN A C 1
ATOM 1600 O O . ASN A 1 195 ? -5.985 38.279 23.490 1.00 56.97 195 ASN A O 1
#

Sequence (195 aa):
MRSFFQIPRITEIDNRKLADRLNDLVKENDTSSRIRLLKKGNEVGHLTTDADRSNVQLYLDKVLPDTVVNEKLFSLEAKTFHEVTIENYNATELNSMTPFNLTALYQNIVASLKRKKEYGHIPCEILNEFYVMENGYITEEEYKSNQKGLTKSIYTTLQKSNYKTRFWEKLEDYHIPAINDGLVKQLGENLQLIN

Nearest PDB structures (foldseek):
  6tql-assembly1_A  TM=1.771E-01  e=1.216E+00  Homo sapiens

Foldseek 3Di:
DDDPPDDDDADDQDQDQQCVVLVQWDWDDPDPFKIFTDDPRATFWIWGADPVQQKIKTKGWPATPPDWDWDDDPQKIKTWPTWIKIWMFNHNDRRPGGSLRTAKIKIKIWMWMDNDPVVPTHTDMDIDIDGDPDDDDDDPVRCVVCVVVVPDDPVRDPPQDADQDLCLVVCVVVVHDNDDPVVVVVSDVVRDYDD

Mean predicted aligned error: 12.3 Å

Organism: Sphingobacterium multivorum (NCBI:txid28454)

pLDDT: mean 81.47, std 12.9, range [41.09, 96.06]

Solvent-accessible surface area (backbone atoms only — not comparable to full-atom values): 11728 Å² total; per-residue (Å²): 132,66,81,86,82,56,72,96,63,82,81,83,75,66,82,58,39,52,50,70,75,46,65,88,40,50,77,42,81,76,49,102,43,32,33,39,30,26,54,95,86,40,72,33,32,35,39,39,50,43,89,90,66,41,31,32,36,40,42,36,35,79,40,53,79,101,44,68,51,76,45,75,57,93,67,37,36,40,38,36,55,40,38,38,40,38,39,33,28,64,38,84,48,66,86,74,33,40,55,85,31,46,43,35,39,40,37,42,35,39,33,30,40,24,68,52,85,90,71,44,70,42,80,47,76,48,79,49,77,46,72,60,88,80,87,87,85,76,54,73,68,57,44,67,74,40,46,75,62,76,63,57,37,90,88,72,36,85,75,72,75,86,36,91,59,74,61,85,82,44,33,67,86,70,76,42,79,85,74,54,73,76,58,49,64,46,65,60,77,77,53,62,66,72,129

Secondary structure (DSSP, 8-state):
--GGGPPS-S-----S-HHHHTTTSEEEEEETTEEEEEETTEEEEEEEEETTTTEEEEEEESSPTT--EEEEETTEEEEEEEEEEEEEEE-S-GGG--GGGEEEEEEEEEEEEESSGGG-PEEEEEEEEEE--------HHHHHHHHHHHT--TTTS------SS-GGG-TGGGTPPPPPHHHHHHTTTT-PPP-